Protein AF-A0A2S5R9F2-F1 (afdb_monomer)

Sequence (197 aa):
MKKIFLCDKLVRDRVQALNQEHNIEGVYRVLALAERSTYAKKKILEEAQEALEDLTHHNTLHALSELSDVVQAAQALLCLNHQEQFNFFSSSILTNFLEQKHPHETELNIAQHLVHQAHILQQSSTLERDLMNICFTTIRLVQALGYTIQDLEKEFTRKQQEKGTFHTWTCLSQITLPQEHPKFLSYTQRYPTLDTV

Secondary structure (DSSP, 8-state):
-PPEEEE-----TTHHHHHHHTT--EEEEEPPHHHHHHHHHHHHHHHHHHHHHHHHTT-HHHHHHHHHHHHHHHHHHHHHTT-TT--STT-HHHHHHTTS---S--HHHHHHHHHHHHHHHHHS---HHHHHHHHHHHHHHHHHTT--HHHHHHHHHHHHHHH--SSS--EEEEEE--TT-HHHHHHHHH-GGGGG-

Radius of gyration: 16.97 Å; Cα contacts (8 Å, |Δi|>4): 256; chains: 1; bounding box: 42×46×39 Å

Nearest PDB structures (foldseek):
  4xev-assembly1_A  TM=2.680E-01  e=6.526E-01  Homo sapiens
  1qvx-assembly1_A  TM=2.359E-01  e=9.893E-01  Gallus gallus
  8f7n-assembly1_A-2  TM=2.503E-01  e=1.753E+00  Sinorhizobium meliloti
  4k0d-assembly1_B  TM=2.508E-01  e=2.658E+00  Anaeromyxobacter dehalogenans 2CP-C
  7dty-assembly1_R  TM=2.121E-01  e=3.107E+00  Homo sapiens

Structure (mmCIF, N/CA/C/O backbone):
data_AF-A0A2S5R9F2-F1
#
_entry.id   AF-A0A2S5R9F2-F1
#
loop_
_atom_site.group_PDB
_atom_site.id
_atom_site.type_symbol
_atom_site.label_atom_id
_atom_site.label_alt_id
_atom_site.label_comp_id
_atom_site.label_asym_id
_atom_site.label_entity_id
_atom_site.label_seq_id
_atom_site.pdbx_PDB_ins_code
_atom_site.Cartn_x
_atom_site.Cartn_y
_atom_site.Cartn_z
_atom_site.occupancy
_atom_site.B_iso_or_equiv
_atom_site.auth_seq_id
_atom_site.auth_comp_id
_atom_site.auth_asym_id
_atom_site.auth_atom_id
_atom_site.pdbx_PDB_model_num
ATOM 1 N N . MET A 1 1 ? 20.946 -23.938 -10.907 1.00 51.88 1 MET A N 1
ATOM 2 C CA . MET A 1 1 ? 20.236 -23.095 -11.894 1.00 51.88 1 MET A CA 1
ATOM 3 C C . MET A 1 1 ? 19.510 -22.012 -11.106 1.00 51.88 1 MET A C 1
ATOM 5 O O . MET A 1 1 ? 18.786 -22.374 -10.187 1.00 51.88 1 MET A O 1
ATOM 9 N N . LYS A 1 2 ? 19.782 -20.719 -11.340 1.00 53.16 2 LYS A N 1
ATOM 10 C CA . LYS A 1 2 ? 19.099 -19.632 -10.612 1.00 53.16 2 LYS A CA 1
ATOM 11 C C . LYS A 1 2 ? 17.608 -19.644 -11.012 1.00 53.16 2 LYS A C 1
ATOM 13 O O . LYS A 1 2 ? 17.332 -19.598 -12.209 1.00 53.16 2 LYS A O 1
ATOM 18 N N . LYS A 1 3 ? 16.662 -19.758 -10.064 1.00 58.38 3 LYS A N 1
ATOM 19 C CA . LYS A 1 3 ? 15.222 -19.635 -10.377 1.00 58.38 3 LYS A CA 1
ATOM 20 C C . LYS A 1 3 ? 14.888 -18.153 -10.571 1.00 58.38 3 LYS A C 1
ATOM 22 O O . LYS A 1 3 ? 15.197 -17.331 -9.712 1.00 58.38 3 LYS A O 1
ATOM 27 N N . ILE A 1 4 ? 14.286 -17.819 -11.710 1.00 56.19 4 ILE A N 1
ATOM 28 C CA . ILE A 1 4 ? 13.863 -16.452 -12.028 1.00 56.19 4 ILE A CA 1
ATOM 29 C C . ILE A 1 4 ? 12.528 -16.200 -11.331 1.00 56.19 4 ILE A C 1
ATOM 31 O O . ILE A 1 4 ? 11.571 -16.945 -11.529 1.00 56.19 4 ILE A O 1
ATOM 35 N N . PHE A 1 5 ? 12.461 -15.141 -10.532 1.00 57.38 5 PHE A N 1
ATOM 36 C CA . PHE A 1 5 ? 11.233 -14.688 -9.905 1.00 57.38 5 PHE A CA 1
ATOM 37 C C . PHE A 1 5 ? 10.635 -13.536 -10.715 1.00 57.38 5 PHE A C 1
ATOM 39 O O . PHE A 1 5 ? 11.096 -12.391 -10.685 1.00 57.38 5 PHE A O 1
ATOM 46 N N . LEU A 1 6 ? 9.599 -13.853 -11.485 1.00 56.56 6 LEU A N 1
ATOM 47 C CA . LEU A 1 6 ? 8.903 -12.883 -12.319 1.00 56.56 6 LEU A CA 1
ATOM 48 C C . LEU A 1 6 ? 7.784 -12.245 -11.502 1.00 56.56 6 LEU A C 1
ATOM 50 O O . LEU A 1 6 ? 6.737 -12.855 -11.298 1.00 56.56 6 LEU A O 1
ATOM 54 N N . CYS A 1 7 ? 7.996 -11.017 -11.030 1.00 57.31 7 CYS A N 1
ATOM 55 C CA . CYS A 1 7 ? 6.940 -10.277 -10.359 1.00 57.31 7 CYS A CA 1
ATOM 56 C C . CYS A 1 7 ? 6.718 -8.895 -10.965 1.00 57.31 7 CYS A C 1
ATOM 58 O O . CYS A 1 7 ? 7.521 -7.970 -10.883 1.00 57.31 7 CYS A O 1
ATOM 60 N N . ASP A 1 8 ? 5.528 -8.739 -11.507 1.00 59.44 8 ASP A N 1
ATOM 61 C CA . ASP A 1 8 ? 4.995 -7.476 -11.967 1.00 59.44 8 ASP A CA 1
ATOM 62 C C . ASP A 1 8 ? 4.661 -6.584 -10.762 1.00 59.44 8 ASP A C 1
ATOM 64 O O . ASP A 1 8 ? 3.527 -6.606 -10.268 1.00 59.44 8 ASP A O 1
ATOM 68 N N . LYS A 1 9 ? 5.657 -5.838 -10.264 1.00 65.38 9 LYS A N 1
ATOM 69 C CA . LYS A 1 9 ? 5.551 -4.980 -9.073 1.00 65.38 9 LYS A CA 1
ATOM 70 C C . LYS A 1 9 ? 5.864 -3.530 -9.393 1.00 65.38 9 LYS A C 1
ATOM 72 O O . LYS A 1 9 ? 6.831 -3.254 -10.079 1.00 65.38 9 LYS A O 1
ATOM 77 N N . LEU A 1 10 ? 5.091 -2.609 -8.827 1.00 72.31 10 LEU 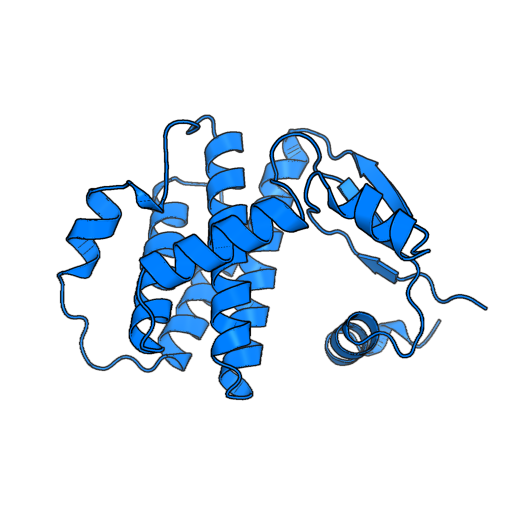A N 1
ATOM 78 C CA . LEU A 1 10 ? 5.485 -1.206 -8.727 1.00 72.31 10 LEU A CA 1
ATOM 79 C C . LEU A 1 10 ? 6.635 -1.110 -7.708 1.00 72.31 10 LEU A C 1
ATOM 81 O O . LEU A 1 10 ? 6.439 -1.372 -6.520 1.00 72.31 10 LEU A O 1
ATOM 85 N N . VAL A 1 11 ? 7.838 -0.783 -8.181 1.00 73.81 11 VAL A N 1
ATOM 86 C CA . VAL A 1 11 ? 9.032 -0.564 -7.345 1.00 73.81 11 VAL A CA 1
ATOM 87 C C . VAL A 1 11 ? 9.307 0.926 -7.162 1.00 73.81 11 VAL A C 1
ATOM 89 O O . VAL A 1 11 ? 8.839 1.742 -7.950 1.00 73.81 11 VAL A O 1
ATOM 92 N N . ARG A 1 12 ? 10.043 1.274 -6.105 1.00 76.50 12 ARG A N 1
ATOM 93 C CA . ARG A 1 12 ? 10.414 2.657 -5.776 1.00 76.50 12 ARG A CA 1
ATOM 94 C C . ARG A 1 12 ? 11.742 3.048 -6.405 1.00 76.50 12 ARG A C 1
ATOM 96 O O . ARG A 1 12 ? 12.571 2.189 -6.706 1.00 76.50 12 ARG A O 1
ATOM 103 N N . ASP A 1 13 ? 11.960 4.352 -6.494 1.00 76.19 13 ASP A N 1
ATOM 104 C CA . ASP A 1 13 ? 13.061 4.967 -7.235 1.00 76.19 13 ASP A CA 1
ATOM 105 C C . ASP A 1 13 ? 14.470 4.500 -6.791 1.00 76.19 13 ASP A C 1
ATOM 107 O O . ASP A 1 13 ? 15.387 4.500 -7.608 1.00 76.19 13 ASP A O 1
ATOM 111 N N . ARG A 1 14 ? 14.674 4.052 -5.536 1.00 79.81 14 ARG A N 1
ATOM 112 C CA . ARG A 1 14 ? 15.989 3.562 -5.049 1.00 79.81 14 ARG A CA 1
ATOM 113 C C . ARG A 1 14 ? 16.126 2.037 -5.023 1.00 79.81 14 ARG A C 1
ATOM 115 O O . ARG A 1 14 ? 17.215 1.532 -4.764 1.00 79.81 14 ARG A O 1
ATOM 122 N N . VAL A 1 15 ? 15.064 1.283 -5.320 1.00 76.81 15 VAL A N 1
ATOM 123 C CA . VAL A 1 15 ? 15.068 -0.191 -5.213 1.00 76.81 15 VAL A CA 1
ATOM 124 C C . VAL A 1 15 ? 16.070 -0.834 -6.169 1.00 76.81 15 VAL A C 1
ATOM 126 O O . VAL A 1 15 ? 16.676 -1.840 -5.818 1.00 76.81 15 VAL A O 1
ATOM 129 N N . GLN A 1 16 ? 16.286 -0.258 -7.354 1.00 73.94 16 GLN A N 1
ATOM 130 C CA . GLN A 1 16 ? 17.266 -0.792 -8.299 1.00 73.94 16 GLN A CA 1
ATOM 131 C C . GLN A 1 16 ? 18.696 -0.723 -7.745 1.00 73.94 16 GLN A C 1
ATOM 133 O O . GLN A 1 16 ? 19.415 -1.716 -7.832 1.00 73.94 16 GLN A O 1
ATOM 138 N N . ALA A 1 17 ? 19.090 0.416 -7.168 1.00 76.88 17 ALA A N 1
ATOM 139 C CA . ALA A 1 17 ? 20.413 0.587 -6.570 1.00 76.88 17 ALA A CA 1
ATOM 140 C C . ALA A 1 17 ? 20.607 -0.375 -5.386 1.00 76.88 17 ALA A C 1
ATOM 142 O O . ALA A 1 17 ? 21.594 -1.102 -5.349 1.00 76.88 17 ALA A O 1
ATOM 143 N N . LEU A 1 18 ? 19.606 -0.484 -4.504 1.00 76.12 18 LEU A N 1
ATOM 144 C CA . LEU A 1 18 ? 19.622 -1.443 -3.393 1.00 76.12 18 LEU A CA 1
ATOM 145 C C . LEU A 1 18 ? 19.765 -2.892 -3.879 1.00 76.12 18 LEU A C 1
ATOM 147 O O . LEU A 1 18 ? 20.573 -3.658 -3.364 1.00 76.12 18 LEU A O 1
ATOM 151 N N . ASN A 1 19 ? 18.996 -3.285 -4.897 1.00 77.00 19 ASN A N 1
ATOM 152 C CA . ASN A 1 19 ? 19.085 -4.630 -5.457 1.00 77.00 19 ASN A CA 1
ATOM 153 C C . ASN A 1 19 ? 20.480 -4.902 -6.038 1.00 77.00 19 ASN A C 1
ATOM 155 O O . ASN A 1 19 ? 21.017 -5.986 -5.825 1.00 77.00 19 ASN A O 1
ATOM 159 N N . GLN A 1 20 ? 21.090 -3.927 -6.719 1.00 75.81 20 GLN A N 1
ATOM 160 C CA . GLN A 1 20 ? 22.464 -4.047 -7.217 1.00 75.81 20 GLN A CA 1
ATOM 161 C C . GLN A 1 20 ? 23.476 -4.221 -6.075 1.00 75.81 20 GLN A C 1
ATOM 163 O O . GLN A 1 20 ? 24.314 -5.116 -6.155 1.00 75.81 20 GLN A O 1
ATOM 168 N N . GLU A 1 21 ? 23.365 -3.439 -4.997 1.00 80.12 21 GLU A N 1
ATOM 169 C CA . GLU A 1 21 ? 24.207 -3.570 -3.794 1.00 80.12 21 GLU A CA 1
ATOM 170 C C . GLU A 1 21 ? 24.089 -4.959 -3.145 1.00 80.12 21 GLU A C 1
ATOM 172 O O . GLU A 1 21 ? 25.068 -5.503 -2.632 1.00 80.12 21 GLU A O 1
ATOM 177 N N . HIS A 1 22 ? 22.908 -5.575 -3.222 1.00 74.62 22 HIS A N 1
ATOM 178 C CA . HIS A 1 22 ? 22.645 -6.921 -2.712 1.00 74.62 22 HIS A CA 1
ATOM 179 C C . HIS A 1 22 ? 22.929 -8.052 -3.716 1.00 74.62 22 HIS A C 1
ATOM 181 O O . HIS A 1 22 ? 22.594 -9.204 -3.439 1.00 74.62 22 HIS A O 1
ATOM 187 N N . ASN A 1 23 ? 23.547 -7.766 -4.868 1.00 71.56 23 ASN A N 1
ATOM 188 C CA . ASN A 1 23 ? 23.776 -8.731 -5.956 1.00 71.56 23 ASN A CA 1
ATOM 189 C C . ASN A 1 23 ? 22.487 -9.408 -6.470 1.00 71.56 23 ASN A C 1
ATOM 191 O O . ASN A 1 23 ? 22.507 -10.546 -6.947 1.00 71.56 23 ASN A O 1
ATOM 195 N N . ILE A 1 24 ? 21.355 -8.706 -6.385 1.00 71.12 24 ILE A N 1
ATOM 196 C CA . ILE A 1 24 ? 20.073 -9.130 -6.945 1.00 71.12 24 ILE A CA 1
ATOM 197 C C . ILE A 1 24 ? 20.019 -8.657 -8.398 1.00 71.12 24 ILE A C 1
ATOM 199 O O . ILE A 1 24 ? 19.814 -7.478 -8.699 1.00 71.12 24 ILE A O 1
ATOM 203 N N . GLU A 1 25 ? 20.193 -9.603 -9.317 1.00 65.62 25 GLU A N 1
ATOM 204 C CA . GLU A 1 25 ? 20.006 -9.367 -10.748 1.00 65.62 25 GLU A CA 1
ATOM 205 C C . GLU A 1 25 ? 18.523 -9.125 -11.039 1.00 65.62 25 GLU A C 1
ATOM 207 O O . GLU A 1 25 ? 17.667 -9.924 -10.643 1.00 65.62 25 GLU A O 1
ATOM 212 N N . GLY A 1 26 ? 18.218 -8.044 -11.762 1.00 65.56 26 GLY A N 1
ATOM 213 C CA . GLY A 1 26 ? 16.859 -7.796 -12.213 1.00 65.56 26 GLY A CA 1
ATOM 214 C C . GLY A 1 26 ? 16.746 -7.112 -13.570 1.00 65.56 26 GLY A C 1
ATOM 215 O O . GLY A 1 26 ? 17.592 -6.303 -13.947 1.00 65.56 26 GLY A O 1
ATOM 216 N N . VAL A 1 27 ? 15.682 -7.452 -14.299 1.00 64.56 27 VAL A N 1
ATOM 217 C CA . VAL A 1 27 ? 15.256 -6.770 -15.525 1.00 64.56 27 VAL A CA 1
ATOM 218 C C . VAL A 1 27 ? 14.163 -5.785 -15.146 1.00 64.56 27 VAL A C 1
ATOM 220 O O . VAL A 1 27 ? 13.132 -6.176 -14.597 1.00 64.56 27 VAL A O 1
ATOM 223 N N . TYR A 1 28 ? 14.394 -4.509 -15.444 1.00 67.25 28 TYR A N 1
ATOM 224 C CA . TYR A 1 28 ? 13.490 -3.419 -15.100 1.00 67.25 28 TYR A CA 1
ATOM 225 C C . TYR A 1 28 ? 12.833 -2.879 -16.372 1.00 67.25 28 TYR A C 1
ATOM 227 O O . TYR A 1 28 ? 13.493 -2.232 -17.184 1.00 67.25 28 TYR A O 1
ATOM 235 N N . ARG A 1 29 ? 11.532 -3.136 -16.566 1.00 69.44 29 ARG A N 1
ATOM 236 C CA . ARG A 1 29 ? 10.758 -2.507 -17.654 1.00 69.44 29 ARG A CA 1
ATOM 237 C C . ARG A 1 29 ?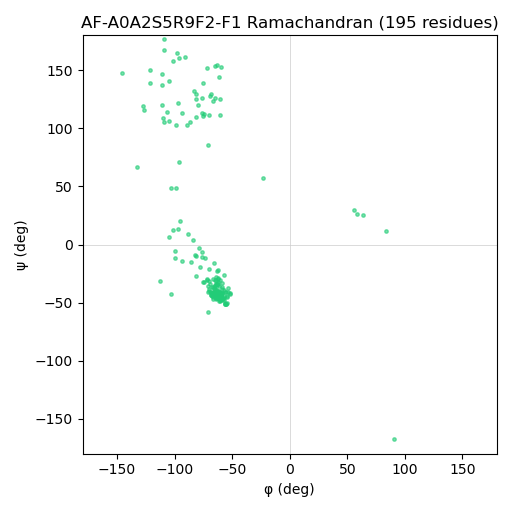 10.079 -1.258 -17.130 1.00 69.44 29 ARG A C 1
ATOM 239 O O . ARG A 1 29 ? 9.138 -1.383 -16.357 1.00 69.44 29 ARG A O 1
ATOM 246 N N . VAL A 1 30 ? 10.476 -0.079 -17.597 1.00 67.50 30 VAL A N 1
ATOM 247 C CA . VAL A 1 30 ? 9.749 1.165 -17.301 1.00 67.50 30 VAL A CA 1
ATOM 248 C C . VAL A 1 30 ? 8.318 1.069 -17.849 1.00 67.50 30 VAL A C 1
ATOM 250 O O . VAL A 1 30 ? 8.114 0.787 -19.030 1.00 67.50 30 VAL A O 1
ATOM 253 N N . LEU A 1 31 ? 7.328 1.281 -16.985 1.00 70.12 31 LEU A N 1
ATOM 254 C CA . LEU A 1 31 ? 5.910 1.293 -17.324 1.00 70.12 31 LEU A CA 1
ATOM 255 C C . LEU A 1 31 ? 5.530 2.579 -18.051 1.00 70.12 31 LEU A C 1
ATOM 257 O O . LEU A 1 31 ? 5.922 3.687 -17.653 1.00 70.12 31 LEU A O 1
ATOM 261 N N . ALA A 1 32 ? 4.684 2.423 -19.069 1.00 71.56 32 ALA A N 1
ATOM 262 C CA . ALA A 1 32 ? 4.019 3.538 -19.720 1.00 71.56 32 ALA A CA 1
ATOM 263 C C . ALA A 1 32 ? 3.070 4.241 -18.740 1.00 71.56 32 ALA A C 1
ATOM 265 O O . ALA A 1 32 ? 2.551 3.621 -17.812 1.00 71.56 32 ALA A O 1
ATOM 266 N N . LEU A 1 33 ? 2.806 5.533 -18.964 1.00 71.94 33 LEU A N 1
ATOM 267 C CA . LEU A 1 33 ? 1.989 6.364 -18.069 1.00 71.94 33 LEU A CA 1
ATOM 268 C C . LEU A 1 33 ? 0.626 5.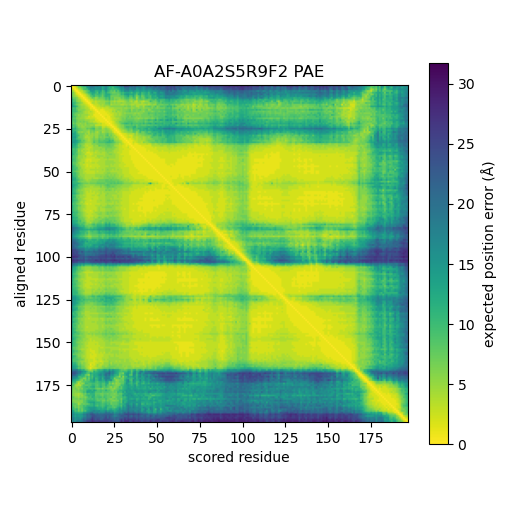723 -17.745 1.00 71.94 33 LEU A C 1
ATOM 270 O O . LEU A 1 33 ? 0.235 5.675 -16.584 1.00 71.94 33 LEU A O 1
ATOM 274 N N . ALA A 1 34 ? -0.039 5.151 -18.754 1.00 74.19 34 ALA A N 1
ATOM 275 C CA . ALA A 1 34 ? -1.331 4.481 -18.603 1.00 74.19 34 ALA A CA 1
ATOM 276 C C . ALA A 1 34 ? -1.281 3.225 -17.708 1.00 74.19 34 ALA A C 1
ATOM 278 O O . ALA A 1 34 ? -2.269 2.884 -17.064 1.00 74.19 34 ALA A O 1
ATOM 279 N N . GLU A 1 35 ? -0.137 2.541 -17.638 1.00 78.62 35 GLU A N 1
ATOM 280 C CA . GLU A 1 35 ? 0.033 1.335 -16.821 1.00 78.62 35 GLU A CA 1
ATOM 281 C C . GLU A 1 35 ? 0.302 1.682 -15.349 1.00 78.62 35 GLU A C 1
ATOM 283 O O . GLU A 1 35 ? -0.043 0.908 -14.456 1.00 78.62 35 GLU A O 1
ATOM 288 N N . ARG A 1 36 ? 0.882 2.858 -15.067 1.00 80.50 36 ARG A N 1
ATOM 289 C CA . ARG A 1 36 ? 1.294 3.246 -13.706 1.00 80.50 36 ARG A CA 1
ATOM 290 C C . ARG A 1 36 ? 0.124 3.252 -12.727 1.00 80.50 36 ARG A C 1
ATOM 292 O O . ARG A 1 36 ? 0.258 2.723 -11.626 1.00 80.50 36 ARG A O 1
ATOM 299 N N . SER A 1 37 ? -1.035 3.763 -13.145 1.00 85.69 37 SER A N 1
ATOM 300 C CA . SER A 1 37 ? -2.233 3.802 -12.299 1.00 85.69 37 SER A CA 1
ATOM 301 C C . SER A 1 37 ? -2.752 2.401 -11.970 1.00 85.69 37 SER A C 1
ATOM 303 O O . SER A 1 37 ? -3.089 2.124 -10.820 1.00 85.69 37 SER A O 1
ATOM 305 N N . THR A 1 38 ? -2.756 1.482 -12.940 1.00 86.81 38 THR A N 1
ATOM 306 C CA . THR A 1 38 ? -3.142 0.077 -12.722 1.00 86.81 38 THR A CA 1
ATOM 307 C C . THR A 1 38 ? -2.219 -0.604 -11.714 1.00 86.81 38 THR A C 1
ATOM 309 O O . THR A 1 38 ? -2.679 -1.308 -10.814 1.00 86.81 38 THR A O 1
ATOM 312 N N . TYR A 1 39 ? -0.912 -0.365 -11.816 1.00 85.69 39 TYR A N 1
ATOM 313 C CA . TYR A 1 39 ? 0.064 -0.968 -10.911 1.00 85.69 39 TYR A CA 1
ATOM 314 C C . TYR A 1 39 ? 0.074 -0.331 -9.521 1.00 85.69 39 TYR A C 1
ATOM 316 O O . TYR A 1 39 ? 0.271 -1.050 -8.545 1.00 85.69 39 TYR A O 1
ATOM 324 N N . ALA A 1 40 ? -0.207 0.967 -9.397 1.00 87.44 40 ALA A N 1
ATOM 325 C CA . ALA A 1 40 ? -0.404 1.600 -8.095 1.00 87.44 40 ALA A CA 1
ATOM 326 C C . ALA A 1 40 ? -1.608 0.997 -7.357 1.00 87.44 40 ALA A C 1
ATOM 328 O O . ALA A 1 40 ? -1.492 0.641 -6.189 1.00 87.44 40 ALA A O 1
ATOM 329 N N . LYS A 1 41 ? -2.725 0.753 -8.055 1.00 91.19 41 LYS A N 1
ATOM 330 C CA . LYS A 1 41 ? -3.884 0.045 -7.481 1.00 91.19 41 LYS A CA 1
ATOM 331 C C . LYS A 1 41 ? -3.558 -1.381 -7.062 1.00 91.19 41 LYS A C 1
ATOM 333 O O . LYS A 1 41 ? -3.912 -1.802 -5.965 1.00 91.19 41 LYS A O 1
ATOM 338 N N . LYS A 1 42 ? -2.854 -2.120 -7.926 1.00 89.69 42 LYS A N 1
ATOM 339 C CA . LYS A 1 42 ? -2.371 -3.467 -7.602 1.00 89.69 42 LYS A CA 1
ATOM 340 C C . LYS A 1 42 ? -1.496 -3.443 -6.348 1.00 89.69 42 LYS A C 1
ATOM 342 O O . LYS A 1 42 ? -1.616 -4.340 -5.523 1.00 89.69 42 LYS A O 1
ATOM 347 N N . LYS A 1 43 ? -0.657 -2.414 -6.194 1.00 89.69 43 LYS A N 1
ATOM 348 C CA . LYS A 1 43 ? 0.215 -2.254 -5.031 1.00 89.69 43 LYS A CA 1
ATOM 349 C C . LYS A 1 43 ? -0.571 -1.964 -3.755 1.00 89.69 43 LYS A C 1
ATOM 351 O O . LYS A 1 43 ? -0.310 -2.607 -2.754 1.00 89.69 43 LYS A O 1
ATOM 356 N N . ILE A 1 44 ? -1.578 -1.091 -3.808 1.00 93.56 44 ILE A N 1
ATOM 357 C CA . ILE A 1 44 ? -2.497 -0.854 -2.680 1.00 93.56 44 ILE A CA 1
ATOM 358 C C . ILE A 1 44 ? -3.131 -2.173 -2.208 1.00 93.56 44 ILE A C 1
ATOM 360 O O . ILE A 1 44 ? -3.166 -2.437 -1.011 1.00 93.56 44 ILE A O 1
ATOM 364 N N . LEU A 1 45 ? -3.597 -3.014 -3.140 1.00 94.75 45 LEU A N 1
ATOM 365 C CA . LEU A 1 45 ? -4.175 -4.318 -2.803 1.00 94.75 45 LEU A CA 1
ATOM 366 C C . LEU A 1 45 ? -3.145 -5.296 -2.223 1.00 94.75 45 LEU A C 1
ATOM 368 O O . LEU A 1 45 ? -3.444 -5.944 -1.227 1.00 94.75 45 LEU A O 1
ATOM 372 N N . GLU A 1 46 ? -1.960 -5.402 -2.829 1.00 92.38 46 GLU A N 1
ATOM 373 C CA . GLU A 1 46 ? -0.882 -6.278 -2.347 1.00 92.38 46 GLU A CA 1
ATOM 374 C C . GLU A 1 46 ? -0.516 -5.947 -0.893 1.00 92.38 46 GLU A C 1
ATOM 376 O O . GLU A 1 46 ? -0.547 -6.826 -0.042 1.00 92.38 46 GLU A O 1
ATOM 381 N N . GLU A 1 47 ? -0.264 -4.674 -0.593 1.00 94.50 47 GLU A N 1
ATOM 382 C CA . GLU A 1 47 ? 0.151 -4.228 0.744 1.00 94.50 47 GLU A CA 1
ATOM 383 C C . GLU A 1 47 ? -0.981 -4.358 1.777 1.00 94.50 47 GLU A C 1
ATOM 385 O O . GLU A 1 47 ? -0.746 -4.704 2.932 1.00 94.50 47 GLU A O 1
ATOM 390 N N . ALA A 1 48 ? -2.240 -4.155 1.366 1.00 96.81 48 ALA A N 1
ATOM 391 C CA . ALA A 1 48 ? -3.392 -4.412 2.230 1.00 96.81 48 ALA A CA 1
ATOM 392 C C . ALA A 1 48 ? -3.531 -5.905 2.578 1.00 96.81 48 ALA A C 1
ATOM 394 O O . ALA A 1 48 ? -3.891 -6.249 3.706 1.00 96.81 48 ALA A O 1
ATOM 395 N N . GLN A 1 49 ? -3.257 -6.796 1.619 1.00 95.69 49 GLN A N 1
ATOM 396 C CA . GLN A 1 49 ? -3.258 -8.242 1.846 1.00 95.69 49 GLN A CA 1
ATOM 397 C C . GLN A 1 49 ? -2.101 -8.669 2.753 1.00 95.69 49 GLN A C 1
ATOM 399 O O . GLN A 1 49 ? -2.323 -9.481 3.646 1.00 95.69 49 GLN A O 1
ATOM 404 N N . GLU A 1 50 ? -0.906 -8.106 2.558 1.00 93.12 50 GLU A N 1
ATOM 405 C CA . GLU A 1 50 ? 0.263 -8.373 3.406 1.00 93.12 50 GLU A CA 1
ATOM 406 C C . GLU A 1 50 ? 0.019 -7.897 4.846 1.00 93.12 50 GLU A C 1
ATOM 408 O O . GLU A 1 50 ? 0.234 -8.665 5.782 1.00 93.12 50 GLU A O 1
ATOM 413 N N . ALA A 1 51 ? -0.590 -6.721 5.038 1.00 95.94 51 ALA A N 1
ATOM 414 C CA . ALA A 1 51 ? -1.014 -6.267 6.362 1.00 95.94 51 ALA A CA 1
ATOM 415 C C . ALA A 1 51 ? -2.023 -7.229 7.026 1.00 95.94 51 ALA A C 1
ATOM 417 O O . ALA A 1 51 ? -1.891 -7.545 8.207 1.00 95.94 51 ALA A O 1
ATOM 418 N N . LEU A 1 52 ? -3.029 -7.725 6.293 1.00 96.94 52 LEU A N 1
ATOM 419 C CA . LEU A 1 52 ? -3.986 -8.707 6.824 1.00 96.94 52 LEU A CA 1
ATOM 420 C C . LEU A 1 52 ? -3.306 -10.040 7.189 1.00 96.94 52 LEU A C 1
ATOM 422 O O . LEU A 1 52 ? -3.634 -10.644 8.215 1.00 96.94 52 LEU A O 1
ATOM 426 N N . GLU A 1 53 ? -2.371 -10.502 6.357 1.00 94.00 53 GLU A N 1
ATOM 427 C CA . GLU A 1 53 ? -1.575 -11.706 6.603 1.00 94.00 53 GLU A CA 1
ATOM 428 C C . GLU A 1 53 ? -0.752 -11.550 7.888 1.00 94.00 53 GLU A C 1
ATOM 430 O O . GLU A 1 53 ? -0.829 -12.407 8.768 1.00 94.00 53 GLU A O 1
ATOM 435 N N . ASP A 1 54 ? -0.050 -10.430 8.061 1.00 93.38 54 ASP A N 1
ATOM 436 C CA . ASP A 1 54 ? 0.728 -10.141 9.268 1.00 93.38 54 ASP A CA 1
ATOM 437 C C . ASP A 1 54 ? -0.133 -10.110 10.531 1.00 93.38 54 ASP A C 1
ATOM 439 O O . ASP A 1 54 ? 0.246 -10.675 11.559 1.00 93.38 54 ASP A O 1
ATOM 443 N N . LEU A 1 55 ? -1.321 -9.503 10.464 1.00 93.44 55 LEU A N 1
ATOM 444 C CA . LEU A 1 55 ? -2.252 -9.468 11.594 1.00 93.44 55 LEU A CA 1
ATOM 445 C C . LEU A 1 55 ? -2.785 -10.852 11.955 1.00 93.44 55 LEU A C 1
ATOM 447 O O . LEU A 1 55 ? -2.907 -11.170 13.138 1.00 93.44 55 LEU A O 1
ATOM 451 N N . THR A 1 56 ? -3.034 -11.698 10.956 1.00 92.38 56 THR A N 1
ATOM 452 C CA . THR A 1 56 ? -3.428 -13.100 11.170 1.00 92.38 56 THR A CA 1
ATOM 453 C C . THR A 1 56 ? -2.331 -13.886 11.901 1.00 92.38 56 THR A C 1
ATOM 455 O O . THR A 1 56 ? -2.632 -14.796 12.669 1.00 92.38 56 THR A O 1
ATOM 458 N N . HIS A 1 57 ? -1.066 -13.496 11.723 1.00 92.31 57 HIS A N 1
ATOM 459 C CA . HIS A 1 57 ? 0.096 -14.066 12.410 1.00 92.31 57 HIS A CA 1
ATOM 460 C C . HIS A 1 57 ? 0.551 -13.253 13.641 1.00 92.31 57 HIS A C 1
ATOM 462 O O . HIS A 1 57 ? 1.643 -13.486 14.158 1.00 92.31 57 HIS A O 1
ATOM 468 N N . HIS A 1 58 ? -0.269 -12.313 14.129 1.00 91.38 58 HIS A N 1
ATOM 469 C CA . HIS A 1 58 ? 0.015 -11.449 15.285 1.00 91.38 58 HIS A CA 1
ATOM 470 C C . HIS A 1 58 ? 1.282 -10.575 15.165 1.00 91.38 58 HIS A C 1
ATOM 472 O O . HIS A 1 58 ? 1.861 -10.163 16.171 1.00 91.38 58 HIS A O 1
ATOM 478 N N . ASN A 1 59 ? 1.708 -10.244 13.945 1.00 92.75 59 ASN A N 1
ATOM 479 C CA . ASN A 1 59 ? 2.880 -9.414 13.672 1.00 92.75 59 ASN A CA 1
ATOM 480 C C . ASN A 1 59 ? 2.495 -7.941 13.445 1.00 92.75 59 ASN A C 1
ATOM 482 O O . ASN A 1 59 ? 2.558 -7.413 12.335 1.00 92.75 59 ASN A O 1
ATOM 486 N N . THR A 1 60 ? 2.079 -7.255 14.510 1.00 93.50 60 THR A N 1
ATOM 487 C CA . THR A 1 60 ? 1.530 -5.888 14.417 1.00 93.50 60 THR A CA 1
ATOM 488 C C . THR A 1 60 ? 2.538 -4.841 13.935 1.00 93.50 60 THR A C 1
ATOM 490 O O . THR A 1 60 ? 2.150 -3.885 13.264 1.00 93.50 60 THR A O 1
ATOM 493 N N . LEU A 1 61 ? 3.833 -5.025 14.222 1.00 93.81 61 LEU A N 1
ATOM 494 C CA . LEU A 1 61 ? 4.893 -4.127 13.754 1.00 93.81 61 LEU A CA 1
ATOM 495 C C . LEU A 1 61 ? 5.063 -4.209 12.233 1.00 93.81 61 LEU A C 1
ATOM 497 O O . LEU A 1 61 ? 5.191 -3.181 11.568 1.00 93.81 61 LEU A O 1
ATOM 501 N N . HIS A 1 62 ? 5.063 -5.424 11.682 1.00 93.00 62 HIS A N 1
ATOM 502 C CA . HIS A 1 62 ? 5.176 -5.602 10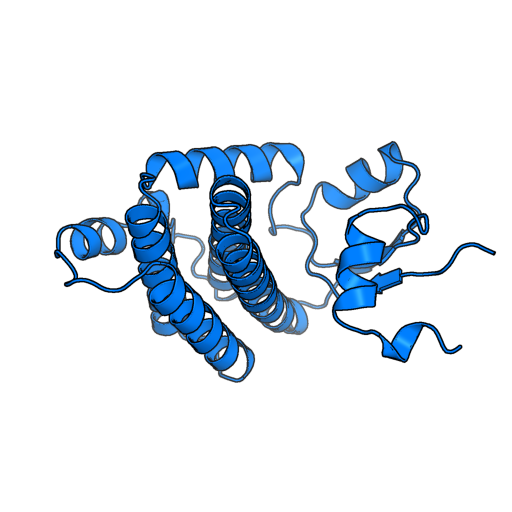.238 1.00 93.00 62 HIS A CA 1
ATOM 503 C C . HIS A 1 62 ? 3.888 -5.165 9.528 1.00 93.00 62 HIS A C 1
ATOM 505 O O . HIS A 1 62 ? 3.967 -4.458 8.527 1.00 93.00 62 HIS A O 1
ATOM 511 N N . ALA A 1 63 ? 2.718 -5.397 10.139 1.00 94.75 63 ALA A N 1
ATOM 512 C CA . ALA A 1 63 ? 1.456 -4.846 9.652 1.00 94.75 63 ALA A CA 1
ATOM 513 C C . ALA A 1 63 ? 1.488 -3.307 9.550 1.00 94.75 63 ALA A C 1
ATOM 515 O O . ALA A 1 63 ? 1.081 -2.760 8.529 1.00 94.75 63 ALA A O 1
ATOM 516 N N . LEU A 1 64 ? 2.017 -2.587 10.553 1.00 95.94 64 LEU A N 1
ATOM 517 C CA . LEU A 1 64 ? 2.202 -1.127 10.473 1.00 95.94 64 LEU A CA 1
ATOM 518 C C . LEU A 1 64 ? 3.103 -0.729 9.292 1.00 95.94 64 LEU A C 1
ATOM 520 O O . LEU A 1 64 ? 2.815 0.240 8.585 1.00 95.94 64 LEU A O 1
ATOM 524 N N . SER A 1 65 ? 4.176 -1.491 9.077 1.00 95.31 65 SER A N 1
ATOM 525 C CA . SER A 1 65 ? 5.052 -1.341 7.916 1.00 95.31 65 SER A CA 1
ATOM 526 C C . SER A 1 65 ? 4.261 -1.462 6.608 1.00 95.31 65 SER A C 1
ATOM 528 O O . SER A 1 65 ? 4.345 -0.553 5.780 1.00 95.31 65 SER A O 1
ATOM 530 N N . GLU A 1 66 ? 3.447 -2.498 6.409 1.00 95.94 66 GLU A N 1
ATOM 531 C CA . GLU A 1 66 ? 2.717 -2.670 5.137 1.00 95.94 66 GLU A CA 1
ATOM 532 C C . GLU A 1 66 ? 1.574 -1.656 4.972 1.00 95.94 66 GLU A C 1
ATOM 534 O O . GLU A 1 66 ? 1.343 -1.136 3.879 1.00 95.94 66 GLU A O 1
ATOM 539 N N . LEU A 1 67 ? 0.952 -1.211 6.067 1.00 96.19 67 LEU A N 1
ATOM 540 C CA . LEU A 1 67 ? -0.001 -0.093 6.043 1.00 96.19 67 LEU A CA 1
ATOM 541 C C . LEU A 1 67 ? 0.637 1.225 5.582 1.00 96.19 67 LEU A C 1
ATOM 543 O O . LEU A 1 67 ? -0.012 2.029 4.908 1.00 96.19 67 LEU A O 1
ATOM 547 N N . SER A 1 68 ? 1.917 1.445 5.879 1.00 94.62 68 SER A N 1
ATOM 548 C CA . SER A 1 68 ? 2.667 2.576 5.324 1.00 94.62 68 SER A CA 1
ATOM 549 C C . SER A 1 68 ? 2.828 2.478 3.802 1.00 94.62 68 SER A C 1
ATOM 551 O O . SER A 1 68 ? 2.775 3.490 3.094 1.00 94.62 68 SER A O 1
ATOM 553 N N . ASP A 1 69 ? 2.970 1.263 3.272 1.00 93.00 69 ASP A N 1
ATOM 554 C CA . ASP A 1 69 ? 3.127 1.034 1.835 1.00 93.00 69 ASP A CA 1
ATOM 555 C C . ASP A 1 69 ? 1.806 1.215 1.086 1.00 93.00 69 ASP A C 1
ATOM 557 O O . ASP A 1 69 ? 1.811 1.774 -0.017 1.00 93.00 69 ASP A O 1
ATOM 561 N N . VAL A 1 70 ? 0.677 0.885 1.726 1.00 94.62 70 VAL A N 1
ATOM 562 C CA . VAL A 1 70 ? -0.666 1.269 1.263 1.00 94.62 70 VAL A CA 1
ATOM 563 C C . VAL A 1 70 ? -0.758 2.787 1.071 1.00 94.62 70 VAL A C 1
ATOM 565 O O . VAL A 1 70 ? -1.163 3.242 -0.001 1.00 94.62 70 VAL A O 1
ATOM 568 N N . VAL A 1 71 ? -0.343 3.587 2.063 1.00 92.62 71 VAL A N 1
ATOM 569 C CA . VAL A 1 71 ? -0.385 5.062 1.970 1.00 92.62 71 VAL A CA 1
ATOM 570 C C . VAL A 1 71 ? 0.533 5.585 0.868 1.00 92.62 71 VAL A C 1
ATOM 572 O O . VAL A 1 71 ? 0.124 6.444 0.088 1.00 92.62 71 VAL A O 1
ATOM 575 N N . GLN A 1 72 ? 1.750 5.052 0.749 1.00 89.38 72 GLN A N 1
ATOM 576 C CA . GLN A 1 72 ? 2.679 5.455 -0.313 1.00 89.38 72 GLN A CA 1
ATOM 577 C C . GLN A 1 72 ? 2.112 5.175 -1.706 1.00 89.38 72 GLN A C 1
ATOM 579 O O . GLN A 1 72 ? 2.189 6.036 -2.585 1.00 89.38 72 GLN A O 1
ATOM 584 N N . ALA A 1 73 ? 1.530 3.994 -1.915 1.00 90.12 73 ALA A N 1
ATOM 585 C CA . ALA A 1 73 ? 0.917 3.635 -3.188 1.00 90.12 73 ALA A CA 1
ATOM 586 C C . ALA A 1 73 ? -0.339 4.480 -3.479 1.00 90.12 73 ALA A C 1
ATOM 588 O O . ALA A 1 73 ? -0.548 4.890 -4.622 1.00 90.12 73 ALA A O 1
ATOM 589 N N . ALA A 1 74 ? -1.129 4.811 -2.452 1.00 90.56 74 ALA A N 1
ATOM 590 C CA . ALA A 1 74 ? -2.270 5.718 -2.566 1.00 90.56 74 ALA A CA 1
ATOM 591 C C . ALA A 1 74 ? -1.842 7.141 -2.962 1.00 90.56 74 ALA A C 1
ATOM 593 O O . ALA A 1 74 ? -2.397 7.697 -3.909 1.00 90.56 74 ALA A O 1
ATOM 594 N N . GLN A 1 75 ? -0.814 7.711 -2.320 1.00 87.38 75 GLN A N 1
ATOM 595 C CA . GLN A 1 75 ? -0.277 9.025 -2.696 1.00 87.38 75 GLN A CA 1
ATOM 596 C C . GLN A 1 75 ? 0.304 9.026 -4.111 1.00 87.38 75 GLN A C 1
ATOM 598 O O . GLN A 1 75 ? 0.076 9.969 -4.864 1.00 87.38 75 GLN A O 1
ATOM 603 N N . ALA A 1 76 ? 0.987 7.953 -4.512 1.00 85.81 76 ALA A N 1
ATOM 604 C CA . ALA A 1 76 ? 1.458 7.803 -5.885 1.00 85.81 76 ALA A CA 1
ATOM 605 C C . ALA A 1 76 ? 0.293 7.831 -6.886 1.00 85.81 76 ALA A C 1
ATOM 607 O O . ALA A 1 76 ? 0.365 8.516 -7.905 1.00 85.81 76 ALA A O 1
ATOM 608 N N . LEU A 1 77 ? -0.802 7.128 -6.579 1.00 87.88 77 LEU A N 1
ATOM 609 C CA . LEU A 1 77 ? -1.991 7.107 -7.423 1.00 87.88 77 LEU A CA 1
ATOM 610 C C . LEU A 1 77 ? -2.690 8.476 -7.484 1.00 87.88 77 LEU A C 1
ATOM 612 O O . LEU A 1 77 ? -3.152 8.862 -8.554 1.00 87.88 77 LEU A O 1
ATOM 616 N N . LEU A 1 78 ? -2.727 9.235 -6.385 1.00 86.19 78 LEU A N 1
ATOM 617 C CA . LEU A 1 78 ? -3.226 10.618 -6.374 1.00 86.19 78 LEU A CA 1
ATOM 618 C C . LEU A 1 78 ? -2.377 11.533 -7.266 1.00 86.19 78 LEU A C 1
ATOM 620 O O . LEU A 1 78 ? -2.927 12.249 -8.103 1.00 86.19 78 LEU A O 1
ATOM 624 N N . CYS A 1 79 ? -1.047 11.450 -7.170 1.00 83.31 79 CYS A N 1
ATOM 625 C CA . CYS A 1 79 ? -0.141 12.204 -8.040 1.00 83.31 79 CYS A CA 1
ATOM 626 C C . CYS A 1 79 ? -0.352 11.863 -9.523 1.00 83.31 79 CYS A C 1
ATOM 628 O O . CYS A 1 79 ? -0.429 12.762 -10.357 1.00 83.31 79 CYS A O 1
ATOM 630 N N . LEU A 1 80 ? -0.521 10.578 -9.859 1.00 82.88 80 LEU A N 1
ATOM 631 C CA . LEU A 1 80 ? -0.817 10.137 -11.230 1.00 82.88 80 LEU A CA 1
ATOM 632 C C . LEU A 1 80 ? -2.167 10.655 -11.756 1.00 82.88 80 LEU A C 1
ATOM 634 O O . LEU A 1 80 ? -2.338 10.762 -12.966 1.00 82.88 80 LEU A O 1
ATOM 638 N N . ASN A 1 81 ? -3.100 11.000 -10.864 1.00 81.69 81 ASN A N 1
ATOM 639 C CA . ASN A 1 81 ? -4.379 11.631 -11.200 1.00 81.69 81 ASN A CA 1
ATOM 640 C C . ASN A 1 81 ? -4.338 13.166 -11.077 1.00 81.69 81 ASN A C 1
ATOM 642 O O . ASN A 1 81 ? -5.387 13.795 -10.950 1.00 81.69 81 ASN A O 1
ATOM 646 N N . HIS A 1 82 ? -3.147 13.775 -11.108 1.00 81.12 82 HIS A N 1
ATOM 647 C CA . HIS A 1 82 ? -2.934 15.225 -11.022 1.00 81.12 82 HIS A CA 1
ATOM 648 C C . HIS A 1 82 ? -3.377 15.870 -9.696 1.00 81.12 82 HIS A C 1
ATOM 650 O O . HIS A 1 82 ? -3.656 17.066 -9.643 1.00 81.12 82 HIS A O 1
ATOM 656 N N . GLN A 1 83 ? -3.404 15.100 -8.605 1.00 79.81 83 GLN A N 1
ATOM 657 C CA . GLN A 1 83 ? -3.698 15.589 -7.252 1.00 79.81 83 GLN A CA 1
ATOM 658 C C . GLN A 1 83 ? -2.420 15.723 -6.408 1.00 79.81 83 GLN A C 1
ATOM 660 O O . GLN A 1 83 ? -2.354 15.274 -5.268 1.00 79.81 83 GLN A O 1
ATOM 665 N N . GLU A 1 84 ? -1.388 16.357 -6.971 1.00 73.38 84 GLU A N 1
ATOM 666 C CA . GLU A 1 84 ? -0.041 16.473 -6.376 1.00 73.38 84 GLU A CA 1
ATOM 667 C C . GLU A 1 84 ? -0.009 17.229 -5.037 1.00 73.38 84 GLU A C 1
ATOM 669 O O . GLU A 1 84 ? 0.914 17.063 -4.244 1.00 73.38 84 GLU A O 1
ATOM 674 N N . GLN A 1 85 ? -1.022 18.056 -4.771 1.00 73.94 85 GLN A N 1
ATOM 675 C CA . GLN A 1 85 ? -1.126 18.841 -3.538 1.00 73.94 85 GLN A CA 1
ATOM 676 C C . GLN A 1 85 ? -1.686 18.036 -2.359 1.00 73.94 85 GLN A C 1
ATOM 678 O O . GLN A 1 85 ? -1.665 18.520 -1.226 1.00 73.94 85 GLN A O 1
ATOM 683 N N . PHE A 1 86 ? -2.194 16.821 -2.594 1.00 75.75 86 PHE A N 1
ATOM 684 C CA . PHE A 1 86 ? -2.718 15.999 -1.516 1.00 75.75 86 PHE A CA 1
ATOM 685 C C . PHE A 1 86 ? -1.578 15.373 -0.709 1.00 75.75 86 PHE A C 1
ATOM 687 O O . PHE A 1 86 ? -0.864 14.478 -1.167 1.00 75.75 86 PHE A O 1
ATOM 694 N N . ASN A 1 87 ? -1.455 15.799 0.543 1.00 80.31 87 ASN A N 1
ATOM 695 C CA . ASN A 1 87 ? -0.599 15.145 1.516 1.00 80.31 87 ASN A CA 1
ATOM 696 C C . ASN A 1 87 ? -1.463 14.475 2.586 1.00 80.31 87 ASN A C 1
ATOM 698 O O . ASN A 1 87 ? -2.229 15.124 3.296 1.00 80.31 87 ASN A O 1
ATOM 702 N N . PHE A 1 88 ? -1.308 13.155 2.681 1.00 81.12 88 PHE A N 1
ATOM 703 C CA . PHE A 1 88 ? -2.046 12.307 3.604 1.00 81.12 88 PHE A CA 1
ATOM 704 C C . PHE A 1 88 ? -1.873 12.745 5.065 1.00 81.12 88 PHE A C 1
ATOM 706 O O . PHE A 1 88 ? -2.862 12.889 5.778 1.00 81.12 88 PHE A O 1
ATOM 713 N N . PHE A 1 89 ? -0.641 13.026 5.496 1.00 83.81 89 PHE A N 1
ATOM 714 C CA . PHE A 1 89 ? -0.338 13.335 6.898 1.00 83.81 89 PHE A CA 1
ATOM 715 C C . PHE A 1 89 ? -0.721 14.765 7.301 1.00 83.81 89 PHE A C 1
ATOM 717 O O . PHE A 1 89 ? -0.899 15.040 8.484 1.00 83.81 89 PHE A O 1
ATOM 724 N N . SER A 1 90 ? -0.897 15.674 6.336 1.00 82.06 90 SER A N 1
ATOM 725 C CA . SER A 1 90 ? -1.324 17.057 6.593 1.00 82.06 90 SER A CA 1
ATOM 726 C C . SER A 1 90 ? -2.786 17.333 6.221 1.00 82.06 90 SER A C 1
ATOM 728 O O . SER A 1 90 ? -3.213 18.488 6.239 1.00 82.06 90 SER A O 1
ATOM 730 N N . SER A 1 91 ? -3.557 16.312 5.839 1.00 79.31 91 SER A N 1
ATOM 731 C CA . SER A 1 91 ? -4.957 16.477 5.444 1.00 79.31 91 SER A CA 1
ATOM 732 C C . SER A 1 91 ? -5.843 16.693 6.668 1.00 79.31 91 SER A C 1
ATOM 734 O O . SER A 1 91 ? -6.098 15.774 7.443 1.00 79.31 91 SER A O 1
ATOM 736 N N . SER A 1 92 ? -6.376 17.907 6.814 1.00 72.75 92 SER A N 1
ATOM 737 C CA . SER A 1 92 ? -7.307 18.250 7.898 1.00 72.75 92 SER A CA 1
ATOM 738 C C . SER A 1 92 ? -8.587 17.412 7.871 1.00 72.75 92 SER A C 1
ATOM 740 O O . SER A 1 92 ? -9.145 17.110 8.922 1.00 72.75 92 SER A O 1
ATOM 742 N N . ILE A 1 93 ? -9.032 16.990 6.683 1.00 72.81 93 ILE A N 1
ATOM 743 C CA . ILE A 1 93 ? -10.179 16.091 6.513 1.00 72.81 93 ILE A CA 1
ATOM 744 C C . ILE A 1 93 ? -9.867 14.720 7.119 1.00 72.81 93 ILE A C 1
ATOM 746 O O . ILE A 1 93 ? -10.703 14.182 7.844 1.00 72.81 93 ILE A O 1
ATOM 750 N N . LEU A 1 94 ? -8.667 14.181 6.859 1.00 72.12 94 LEU A N 1
ATOM 751 C CA . LEU A 1 94 ? -8.228 12.918 7.454 1.00 72.12 94 LEU A CA 1
ATOM 752 C C . LEU A 1 94 ? -8.139 13.048 8.976 1.00 72.12 94 LEU A C 1
ATOM 754 O O . LEU A 1 94 ? -8.704 12.217 9.674 1.00 72.12 94 LEU A O 1
ATOM 758 N N . THR A 1 95 ? -7.546 14.124 9.494 1.00 66.12 95 THR A N 1
ATOM 759 C CA . THR A 1 95 ? -7.429 14.365 10.941 1.00 66.12 95 THR A CA 1
ATOM 760 C C . THR A 1 95 ? -8.789 14.470 11.643 1.00 66.12 95 THR A C 1
ATOM 762 O O . THR A 1 95 ? -8.999 13.820 12.663 1.00 66.12 95 THR A O 1
ATOM 765 N N . ASN A 1 96 ? -9.741 15.224 11.085 1.00 66.94 96 ASN A N 1
ATOM 766 C CA . ASN A 1 96 ? -11.054 15.451 11.707 1.00 66.94 96 ASN A CA 1
ATOM 767 C C . ASN A 1 96 ? -11.945 14.200 11.719 1.00 66.94 96 ASN A C 1
ATOM 769 O O . ASN A 1 96 ? -12.761 14.020 12.621 1.00 66.94 96 ASN A O 1
ATOM 773 N N . PHE A 1 97 ? -11.815 13.323 10.720 1.00 64.38 97 PHE A N 1
ATOM 774 C CA . PHE A 1 97 ? -12.616 12.095 10.650 1.00 64.38 97 PHE A CA 1
ATOM 775 C C . PHE A 1 97 ? -12.220 11.081 11.737 1.00 64.38 97 PHE A C 1
ATOM 777 O O . PHE A 1 97 ? -13.020 10.232 12.114 1.00 64.38 97 PHE A O 1
ATOM 784 N N . LEU A 1 98 ? -11.007 11.200 12.283 1.00 58.53 98 LEU A N 1
ATOM 785 C CA . LEU A 1 98 ? -10.435 10.292 13.283 1.00 58.53 98 LEU A CA 1
ATOM 786 C C . LEU A 1 98 ? -10.814 10.619 14.720 1.00 58.53 98 LEU A C 1
ATOM 788 O O . LEU A 1 98 ? -10.635 9.789 15.608 1.00 58.53 98 LEU A O 1
ATOM 792 N N . GLU A 1 99 ? -11.343 11.816 14.956 1.00 56.66 99 GLU A N 1
ATOM 793 C CA . GLU A 1 99 ? -11.897 12.192 16.257 1.00 56.66 99 GLU A CA 1
ATOM 794 C C . GLU A 1 99 ? -13.247 11.499 16.516 1.00 56.66 99 GLU A C 1
ATOM 796 O O . GLU A 1 99 ? -13.745 11.474 17.646 1.00 56.66 99 GLU A O 1
ATOM 801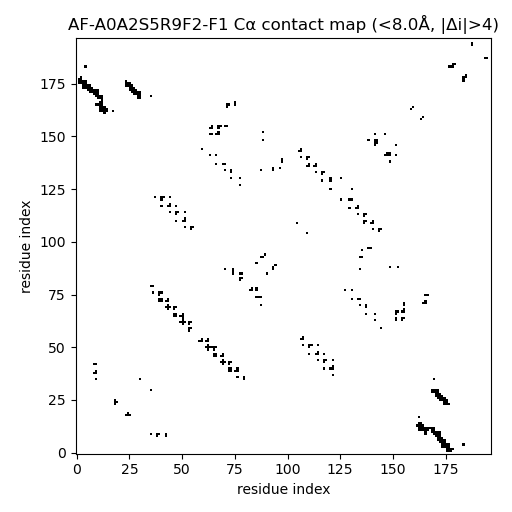 N N . GLN A 1 100 ? -13.834 10.877 15.488 1.00 59.69 100 GLN A N 1
ATOM 802 C CA . GLN A 1 100 ? -15.049 10.087 15.612 1.00 59.69 100 GLN A CA 1
ATOM 803 C C . GLN A 1 100 ? -14.707 8.686 16.134 1.00 59.69 100 GLN A C 1
ATOM 805 O O . GLN A 1 100 ? -14.125 7.856 15.440 1.00 59.69 100 GLN A O 1
ATOM 810 N N . LYS A 1 101 ? -15.088 8.400 17.385 1.00 53.25 101 LYS A N 1
ATOM 811 C CA . LYS A 1 101 ? -14.973 7.052 17.958 1.00 53.25 101 LYS A CA 1
ATOM 812 C C . LYS A 1 101 ? -15.810 6.071 17.141 1.00 53.25 101 LYS A C 1
ATOM 814 O O . LYS A 1 101 ? -17.039 6.104 17.197 1.00 53.25 101 LYS A O 1
ATOM 819 N N . HIS A 1 102 ? -15.143 5.166 16.438 1.00 60.22 102 HIS A N 1
ATOM 820 C CA . HIS A 1 102 ? -15.808 4.039 15.804 1.00 60.22 102 HIS A CA 1
ATOM 821 C C . HIS A 1 102 ? -16.045 2.932 16.847 1.00 60.22 102 HIS A C 1
ATOM 823 O O . HIS A 1 102 ? -15.124 2.595 17.595 1.00 60.22 102 HIS A O 1
ATOM 829 N N . PRO A 1 103 ? -17.273 2.395 16.959 1.00 55.25 103 PRO A N 1
ATOM 830 C CA . PRO A 1 103 ? -17.569 1.305 17.883 1.00 55.25 103 PRO A CA 1
ATOM 831 C C . PRO A 1 103 ? -16.770 0.041 17.521 1.00 55.25 103 PRO A C 1
ATOM 833 O O . PRO A 1 103 ? -16.389 -0.126 16.370 1.00 55.25 103 PRO A O 1
ATOM 836 N N . HIS A 1 104 ? -16.544 -0.805 18.533 1.00 59.03 104 HIS A N 1
ATOM 837 C CA . HIS A 1 104 ? -15.827 -2.095 18.619 1.00 59.03 104 HIS A CA 1
ATOM 838 C C . HIS A 1 104 ? -15.640 -2.957 17.343 1.00 59.03 104 HIS A C 1
ATOM 840 O O . HIS A 1 104 ? -16.020 -4.127 17.322 1.00 59.03 104 HIS A O 1
ATOM 846 N N . GLU A 1 105 ? -15.023 -2.435 16.289 1.00 73.31 105 GLU A N 1
ATOM 847 C CA . GLU A 1 105 ? -14.503 -3.249 15.191 1.00 73.31 105 GLU A CA 1
ATOM 848 C C . GLU A 1 105 ? -13.122 -3.789 15.573 1.00 73.31 105 GLU A C 1
ATOM 850 O O . GLU A 1 105 ? -12.273 -3.051 16.070 1.00 73.31 105 GLU A O 1
ATOM 855 N N . THR A 1 106 ? -12.907 -5.089 15.366 1.00 89.12 106 THR A N 1
ATOM 856 C CA . THR A 1 106 ? -11.596 -5.718 15.559 1.00 89.12 106 THR A CA 1
ATOM 857 C C . THR A 1 106 ? -10.643 -5.297 14.443 1.00 89.12 106 THR A C 1
ATOM 859 O O . THR A 1 106 ? -11.062 -5.045 13.310 1.00 89.12 106 THR A O 1
ATOM 862 N N . GLU A 1 107 ? -9.347 -5.281 14.733 1.00 92.19 107 GLU A N 1
ATOM 863 C CA . GLU A 1 107 ? -8.282 -4.998 13.772 1.00 92.19 107 GLU A CA 1
ATOM 864 C C . GLU A 1 107 ? -8.371 -5.897 12.527 1.00 92.19 107 GLU A C 1
ATOM 866 O O . GLU A 1 107 ? -8.201 -5.423 11.404 1.00 92.19 107 GLU A O 1
ATOM 871 N N . LEU A 1 108 ? -8.753 -7.168 12.698 1.00 94.12 108 LEU A N 1
ATOM 872 C CA . LEU A 1 108 ? -8.950 -8.106 11.590 1.00 94.12 108 LEU A CA 1
ATOM 873 C C . LEU A 1 108 ? -10.132 -7.718 10.693 1.00 94.12 108 LEU A C 1
ATOM 875 O O . LEU A 1 108 ? -10.009 -7.788 9.472 1.00 94.12 108 LEU A O 1
ATOM 879 N N . ASN A 1 109 ? -11.253 -7.269 11.265 1.00 94.00 109 ASN A N 1
ATOM 880 C CA . ASN A 1 109 ? -12.408 -6.834 10.474 1.00 94.00 109 ASN A CA 1
ATOM 881 C C . ASN A 1 109 ? -12.073 -5.577 9.660 1.00 94.00 109 ASN A C 1
ATOM 883 O O . ASN A 1 109 ? -12.435 -5.482 8.486 1.00 94.00 109 ASN A O 1
ATOM 887 N N . ILE A 1 110 ? -11.341 -4.631 10.258 1.00 94.56 110 ILE A N 1
ATOM 888 C CA . ILE A 1 110 ? -10.903 -3.412 9.568 1.00 94.56 110 ILE A CA 1
ATOM 889 C C . ILE A 1 110 ? -9.913 -3.767 8.445 1.00 94.56 110 ILE A C 1
ATOM 891 O O . ILE A 1 110 ? -10.045 -3.255 7.334 1.00 94.56 110 ILE A O 1
ATOM 895 N N . ALA A 1 111 ? -8.970 -4.683 8.687 1.00 96.19 111 ALA A N 1
ATOM 896 C CA . ALA A 1 111 ? -8.024 -5.152 7.673 1.00 96.19 111 ALA A CA 1
ATOM 897 C C . ALA A 1 111 ? -8.718 -5.877 6.508 1.00 96.19 111 ALA A C 1
ATOM 899 O O . ALA A 1 111 ? -8.422 -5.611 5.343 1.00 96.19 111 ALA A O 1
ATOM 900 N N . GLN A 1 112 ? -9.703 -6.733 6.791 1.00 96.56 112 GLN A N 1
ATOM 901 C CA . GLN A 1 112 ? -10.532 -7.358 5.755 1.00 96.56 112 GLN A CA 1
ATOM 902 C C . GLN A 1 112 ? -11.308 -6.316 4.941 1.00 96.56 112 GLN A C 1
ATOM 904 O O . GLN A 1 112 ? -11.393 -6.421 3.715 1.00 96.56 112 GLN A O 1
ATOM 909 N N . H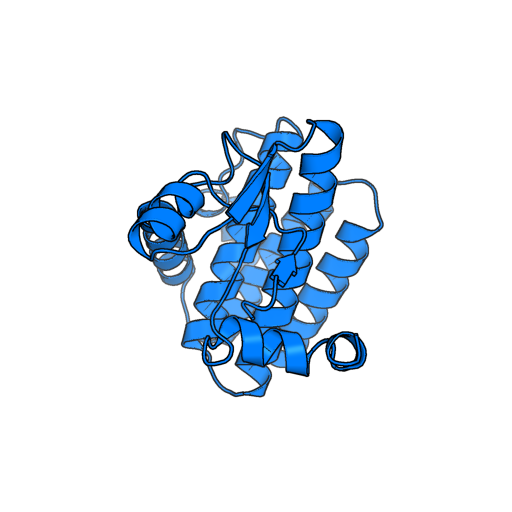IS A 1 113 ? -11.839 -5.284 5.603 1.00 95.75 113 HIS A N 1
ATOM 910 C CA . HIS A 1 113 ? -12.510 -4.184 4.922 1.00 95.75 113 HIS A CA 1
ATOM 911 C C . HIS A 1 113 ? -11.552 -3.396 4.017 1.00 95.75 113 HIS A C 1
ATOM 913 O O . HIS A 1 113 ? -11.910 -3.092 2.879 1.00 95.75 113 HIS A O 1
ATOM 919 N N . LEU A 1 114 ? -10.323 -3.132 4.474 1.00 97.38 114 LEU A N 1
ATOM 920 C CA . LEU A 1 114 ? -9.279 -2.481 3.678 1.00 97.38 114 LEU A CA 1
ATOM 921 C C . LEU A 1 114 ? -8.956 -3.285 2.412 1.00 97.38 114 LEU A C 1
ATOM 923 O O . LEU A 1 114 ? -8.942 -2.726 1.315 1.00 97.38 114 LEU A O 1
ATOM 927 N N . VAL A 1 115 ? -8.764 -4.602 2.542 1.00 97.44 115 VAL A N 1
ATOM 928 C CA . VAL A 1 115 ? -8.527 -5.500 1.398 1.00 97.44 115 VAL A CA 1
ATOM 929 C C . VAL A 1 115 ? -9.701 -5.462 0.420 1.00 97.44 115 VAL A C 1
ATOM 931 O O . VAL A 1 115 ? -9.497 -5.371 -0.791 1.00 97.44 115 VAL A O 1
ATOM 934 N N . HIS A 1 116 ? -10.936 -5.485 0.924 1.00 96.50 116 HIS A N 1
ATOM 935 C CA . HIS A 1 116 ? -12.127 -5.412 0.084 1.00 96.50 116 HIS A CA 1
ATOM 936 C C . HIS A 1 116 ? -12.213 -4.087 -0.693 1.00 96.50 116 HIS A C 1
ATOM 938 O O . HIS A 1 116 ? -12.432 -4.098 -1.906 1.00 96.50 116 HIS A O 1
ATOM 944 N N . GLN A 1 117 ? -11.979 -2.952 -0.029 1.00 95.75 117 GLN A N 1
ATOM 945 C CA . GLN A 1 117 ? -11.925 -1.638 -0.679 1.00 95.75 117 GLN A CA 1
ATOM 946 C C . GLN A 1 117 ? -10.814 -1.577 -1.738 1.00 95.75 117 GLN A C 1
ATOM 948 O O . GLN A 1 117 ? -11.043 -1.089 -2.846 1.00 95.75 117 GLN A O 1
ATOM 953 N N . ALA A 1 118 ? -9.629 -2.114 -1.435 1.00 96.38 118 ALA A N 1
ATOM 954 C CA . ALA A 1 118 ? -8.503 -2.143 -2.364 1.00 96.38 118 ALA A CA 1
ATOM 955 C C . ALA A 1 118 ? -8.796 -3.009 -3.599 1.00 96.38 118 ALA A C 1
ATOM 957 O O . ALA A 1 118 ? -8.417 -2.654 -4.717 1.00 96.38 118 ALA A O 1
ATOM 958 N N . HIS A 1 119 ? -9.526 -4.111 -3.418 1.00 95.38 119 HIS A N 1
ATOM 959 C CA . HIS A 1 119 ? -9.973 -4.966 -4.513 1.00 95.38 119 HIS A CA 1
ATOM 960 C C . HIS A 1 119 ? -10.956 -4.239 -5.442 1.00 95.38 119 HIS A C 1
ATOM 962 O O . HIS A 1 119 ? -10.790 -4.273 -6.662 1.00 95.38 119 HIS A O 1
ATOM 968 N N . ILE A 1 120 ? -11.930 -3.515 -4.878 1.00 93.75 120 ILE A N 1
ATOM 969 C CA . ILE A 1 120 ? -12.857 -2.679 -5.658 1.00 93.75 120 ILE A CA 1
ATOM 970 C C . ILE A 1 120 ? -12.087 -1.602 -6.429 1.00 93.75 120 ILE A C 1
ATOM 972 O O . ILE A 1 120 ? -12.307 -1.423 -7.629 1.00 93.75 120 ILE A O 1
ATOM 976 N N . LEU A 1 121 ? -11.152 -0.908 -5.771 1.00 93.94 121 LEU A N 1
ATOM 977 C CA . LEU A 1 121 ? -10.327 0.130 -6.392 1.00 93.94 121 LEU A CA 1
ATOM 978 C C . LEU A 1 121 ? -9.512 -0.416 -7.576 1.00 93.94 121 LEU A C 1
ATOM 980 O O . LEU A 1 121 ? -9.372 0.265 -8.593 1.00 93.94 121 LEU A O 1
ATOM 984 N N . GLN A 1 122 ? -8.995 -1.645 -7.468 1.00 92.12 122 GLN A N 1
ATOM 985 C CA . GLN A 1 122 ? -8.249 -2.312 -8.539 1.00 92.12 122 GLN A CA 1
ATOM 986 C C . GLN A 1 122 ? -9.090 -2.523 -9.805 1.00 92.12 122 GLN A C 1
ATOM 988 O O . GLN A 1 122 ? -8.558 -2.425 -10.910 1.00 92.12 122 GLN A O 1
ATOM 993 N N . GLN A 1 123 ? -10.384 -2.801 -9.649 1.00 90.12 123 GLN A N 1
ATOM 994 C CA . GLN A 1 123 ? -11.288 -3.148 -10.750 1.00 90.12 123 GLN A CA 1
ATOM 995 C C . GLN A 1 123 ? -12.048 -1.950 -11.333 1.00 90.12 123 GLN A C 1
ATOM 997 O O . GLN A 1 123 ? -12.636 -2.059 -12.408 1.00 90.12 123 GLN A O 1
ATOM 1002 N N . SER A 1 124 ? -12.057 -0.816 -10.637 1.00 88.25 124 SER A N 1
ATOM 1003 C CA . SER A 1 124 ? -12.865 0.357 -10.978 1.00 88.25 124 SER A CA 1
ATOM 1004 C C . SER A 1 124 ? -12.022 1.523 -11.494 1.00 88.25 124 SER A C 1
ATOM 1006 O O . SER A 1 124 ? -10.793 1.532 -11.395 1.00 88.25 124 SER A O 1
ATOM 1008 N N . SER A 1 125 ? -12.677 2.534 -12.068 1.00 86.88 125 SER A N 1
ATOM 1009 C CA . SER A 1 125 ? -12.048 3.829 -12.350 1.00 86.88 125 SER A CA 1
ATOM 1010 C C . SER A 1 125 ? -11.578 4.481 -11.053 1.00 86.88 125 SER A C 1
ATOM 1012 O O . SER A 1 125 ? -12.228 4.358 -10.023 1.00 86.88 125 SER A O 1
ATOM 1014 N N . THR A 1 126 ? -10.445 5.182 -11.087 1.00 85.38 126 THR A N 1
ATOM 1015 C CA . THR A 1 126 ? -9.920 5.813 -9.872 1.00 85.38 126 THR A CA 1
ATOM 1016 C C . THR A 1 126 ? -10.742 7.045 -9.517 1.00 85.38 126 THR A C 1
ATOM 1018 O O . THR A 1 126 ? -10.682 8.039 -10.237 1.00 85.38 126 THR A O 1
ATOM 1021 N N . LEU A 1 127 ? -11.474 6.998 -8.407 1.00 85.25 127 LEU A N 1
ATOM 1022 C CA . LEU A 1 127 ? -12.110 8.176 -7.825 1.00 85.25 127 LEU A CA 1
ATOM 1023 C C . LEU A 1 127 ? -11.329 8.614 -6.585 1.00 85.25 127 LEU A C 1
ATOM 1025 O O . LEU A 1 127 ? -10.902 7.782 -5.784 1.00 85.25 127 LEU A O 1
ATOM 1029 N N . GLU A 1 128 ? -11.184 9.925 -6.391 1.00 83.44 128 GLU A N 1
ATOM 1030 C CA . GLU A 1 128 ? -10.549 10.499 -5.194 1.00 83.44 128 GLU A CA 1
ATOM 1031 C C . GLU A 1 128 ? -11.194 9.967 -3.908 1.00 83.44 128 GLU A C 1
ATOM 1033 O O . GLU A 1 128 ? -10.500 9.591 -2.969 1.00 83.44 128 GLU A O 1
ATOM 1038 N N . ARG A 1 129 ? -12.526 9.842 -3.895 1.00 85.56 129 ARG A N 1
ATOM 1039 C CA . ARG A 1 129 ? -13.280 9.281 -2.767 1.00 85.56 129 ARG A CA 1
ATOM 1040 C C . ARG A 1 129 ? -12.810 7.877 -2.378 1.00 85.56 129 ARG A C 1
ATOM 1042 O O . ARG A 1 129 ? -12.743 7.581 -1.189 1.00 85.56 129 ARG A O 1
ATOM 1049 N N . ASP A 1 130 ? -12.506 7.017 -3.345 1.00 89.62 130 ASP A N 1
ATOM 1050 C CA . ASP A 1 130 ? -12.097 5.638 -3.060 1.00 89.62 130 ASP A CA 1
ATOM 1051 C C . ASP A 1 130 ? -10.704 5.608 -2.433 1.00 89.62 130 ASP A C 1
ATOM 1053 O O . ASP A 1 130 ? -10.467 4.877 -1.474 1.00 89.62 130 ASP A O 1
ATOM 1057 N N . LEU A 1 131 ? -9.813 6.481 -2.904 1.00 88.56 131 LEU A N 1
ATOM 1058 C CA . LEU A 1 131 ? -8.502 6.698 -2.299 1.00 88.56 131 LEU A CA 1
ATOM 1059 C C . LEU A 1 131 ? -8.615 7.260 -0.882 1.00 88.56 131 LEU A C 1
ATOM 1061 O O . LEU A 1 131 ? -7.932 6.777 0.018 1.00 88.56 131 LEU A O 1
ATOM 1065 N N . MET A 1 132 ? -9.520 8.214 -0.654 1.00 86.00 132 MET A N 1
ATOM 1066 C CA . MET A 1 132 ? -9.788 8.724 0.690 1.00 86.00 132 MET A CA 1
ATOM 1067 C C . MET A 1 132 ? -10.312 7.620 1.611 1.00 86.00 132 MET A C 1
ATOM 1069 O O . MET A 1 132 ? -9.853 7.518 2.742 1.00 86.00 132 MET A O 1
ATOM 1073 N N . ASN A 1 133 ? -11.203 6.746 1.133 1.00 89.25 133 ASN A N 1
ATOM 1074 C CA . ASN A 1 133 ? -11.702 5.611 1.915 1.00 89.25 133 ASN A CA 1
ATOM 1075 C C . ASN A 1 133 ? -10.587 4.631 2.298 1.00 89.25 133 ASN A C 1
ATOM 1077 O O . ASN A 1 133 ? -10.529 4.229 3.458 1.00 89.25 133 ASN A O 1
ATOM 1081 N N . ILE A 1 134 ? -9.682 4.300 1.367 1.00 93.56 134 ILE A N 1
ATOM 1082 C CA . ILE A 1 134 ? -8.481 3.502 1.665 1.00 93.56 134 ILE A CA 1
ATOM 1083 C C . ILE A 1 134 ? -7.685 4.172 2.784 1.00 93.56 134 ILE A C 1
ATOM 1085 O O . ILE A 1 134 ? -7.384 3.546 3.797 1.00 93.56 134 ILE A O 1
ATOM 1089 N N . CYS A 1 135 ? -7.407 5.466 2.632 1.00 90.19 135 CYS A N 1
ATOM 1090 C CA . CYS A 1 135 ? -6.681 6.261 3.608 1.00 90.19 135 CYS A CA 1
ATOM 1091 C C . CYS A 1 135 ? -7.352 6.255 4.992 1.00 90.19 135 CYS A C 1
ATOM 1093 O O . CYS A 1 135 ? -6.682 5.979 5.985 1.00 90.19 135 CYS A O 1
ATOM 1095 N N . PHE A 1 136 ? -8.664 6.485 5.074 1.00 88.88 136 PHE A N 1
ATOM 1096 C CA . PHE A 1 136 ? -9.412 6.437 6.332 1.00 88.88 136 PHE A CA 1
ATOM 1097 C C . PHE A 1 136 ? -9.347 5.056 6.986 1.00 88.88 136 PHE A C 1
ATOM 1099 O O . PHE A 1 136 ? -9.070 4.957 8.181 1.00 88.88 136 PHE A O 1
ATOM 1106 N N . THR A 1 137 ? -9.575 3.987 6.221 1.00 92.31 137 THR A N 1
ATOM 1107 C CA . THR A 1 137 ? -9.546 2.617 6.747 1.00 92.31 137 THR A CA 1
ATOM 1108 C C . THR A 1 137 ? -8.153 2.246 7.255 1.00 92.31 137 THR A C 1
ATOM 1110 O O . THR A 1 137 ? -8.044 1.656 8.328 1.00 92.31 137 THR A O 1
ATOM 1113 N N . THR A 1 138 ? -7.087 2.656 6.558 1.00 93.38 138 THR A N 1
ATOM 1114 C CA . THR A 1 138 ? -5.707 2.471 7.026 1.00 93.38 138 THR A CA 1
ATOM 1115 C C . THR A 1 138 ? -5.483 3.142 8.375 1.00 93.38 138 THR A C 1
ATOM 1117 O O . THR A 1 138 ? -4.939 2.516 9.280 1.00 93.38 138 THR A O 1
ATOM 1120 N N . ILE A 1 139 ? -5.922 4.391 8.556 1.00 89.31 139 ILE A N 1
ATOM 1121 C CA . ILE A 1 139 ? -5.702 5.082 9.832 1.00 89.31 139 ILE A CA 1
ATOM 1122 C C . ILE A 1 139 ? -6.511 4.436 10.958 1.00 89.31 139 ILE A C 1
ATOM 1124 O O . ILE A 1 139 ? -5.982 4.228 12.050 1.00 89.31 139 ILE A O 1
ATOM 1128 N N . ARG A 1 140 ? -7.767 4.062 10.688 1.00 89.88 140 ARG A N 1
ATOM 1129 C CA . ARG A 1 140 ? -8.595 3.319 11.649 1.00 89.88 140 ARG A CA 1
ATOM 1130 C C . ARG A 1 140 ? -7.909 2.025 12.082 1.00 89.88 140 ARG A C 1
ATOM 1132 O O . ARG A 1 140 ? -7.919 1.701 13.265 1.00 89.88 140 ARG A O 1
ATOM 1139 N N . LEU A 1 141 ? -7.281 1.315 11.144 1.00 93.19 141 LEU A N 1
ATOM 1140 C CA . LEU A 1 141 ? -6.531 0.103 11.449 1.00 93.19 141 LEU A CA 1
ATOM 1141 C C . LEU A 1 141 ? -5.294 0.401 12.301 1.00 93.19 141 LEU A C 1
ATOM 1143 O O . LEU A 1 141 ? -5.107 -0.240 13.326 1.00 93.19 141 LEU A O 1
ATOM 1147 N N . VAL A 1 142 ? -4.495 1.411 11.950 1.00 92.56 142 VAL A N 1
ATOM 1148 C CA . VAL A 1 142 ? -3.329 1.838 12.750 1.00 92.56 142 VAL A CA 1
ATOM 1149 C C . VAL A 1 142 ? -3.723 2.146 14.198 1.00 92.56 142 VAL A C 1
ATOM 1151 O O . VAL A 1 142 ? -3.064 1.680 15.127 1.00 92.56 142 VAL A O 1
ATOM 1154 N N . GLN A 1 143 ? -4.835 2.856 14.399 1.00 89.69 143 GLN A N 1
ATOM 1155 C CA . GLN A 1 143 ? -5.366 3.149 15.731 1.00 89.69 143 GLN A CA 1
ATOM 1156 C C . GLN A 1 143 ? -5.838 1.889 16.468 1.00 89.69 143 GLN A C 1
ATOM 1158 O O . GLN A 1 143 ? -5.566 1.749 17.660 1.00 89.69 143 GLN A O 1
ATOM 1163 N N . ALA A 1 144 ? -6.511 0.960 15.778 1.00 90.44 144 ALA A N 1
ATOM 1164 C CA . ALA A 1 144 ? -6.944 -0.314 16.357 1.00 90.44 144 ALA A CA 1
ATOM 1165 C C . ALA A 1 144 ? -5.760 -1.185 16.814 1.00 90.44 144 ALA A C 1
ATOM 1167 O O . ALA A 1 144 ? -5.874 -1.910 17.798 1.00 90.44 144 ALA A O 1
ATOM 1168 N N . LEU A 1 145 ? -4.604 -1.056 16.155 1.00 91.38 145 LEU A N 1
ATOM 1169 C CA . LEU A 1 145 ? -3.349 -1.705 16.548 1.00 91.38 145 LEU A CA 1
ATOM 1170 C C . LEU A 1 145 ? -2.623 -1.004 17.710 1.00 91.38 145 LEU A C 1
ATOM 1172 O O . LEU A 1 145 ? -1.589 -1.491 18.163 1.00 91.38 145 LEU A O 1
ATOM 1176 N N . GLY A 1 146 ? -3.144 0.126 18.202 1.00 90.19 146 GLY A N 1
ATOM 1177 C CA . GLY A 1 146 ? -2.547 0.900 19.293 1.00 90.19 146 GLY A CA 1
ATOM 1178 C C . GLY A 1 146 ? -1.442 1.868 18.862 1.00 90.19 146 GLY A C 1
ATOM 1179 O O . GLY A 1 146 ? -0.748 2.410 19.721 1.00 90.19 146 GLY A O 1
ATOM 1180 N N . TYR A 1 147 ? -1.279 2.105 17.558 1.00 91.94 147 TYR A N 1
ATOM 1181 C CA . TYR A 1 147 ? -0.320 3.066 17.013 1.00 91.94 147 TYR A CA 1
ATOM 1182 C C . TYR A 1 147 ? -0.970 4.422 16.727 1.00 91.94 147 TYR A C 1
ATOM 1184 O O . TYR A 1 147 ? -2.187 4.554 16.581 1.00 91.94 147 TYR A O 1
ATOM 1192 N N . THR A 1 148 ? -0.134 5.451 16.616 1.00 90.44 148 THR A N 1
ATOM 1193 C CA . THR A 1 148 ? -0.558 6.800 16.231 1.00 90.44 148 THR A CA 1
ATOM 1194 C C . THR A 1 148 ? -0.322 7.064 14.743 1.00 90.44 148 THR A C 1
ATOM 1196 O O . THR A 1 148 ? 0.449 6.368 14.078 1.00 90.44 148 THR A O 1
ATOM 1199 N N . ILE A 1 149 ? -0.938 8.123 14.207 1.00 88.12 149 ILE A N 1
ATOM 1200 C CA . ILE A 1 149 ? -0.645 8.596 12.842 1.00 88.12 149 ILE A CA 1
ATOM 1201 C C . ILE A 1 149 ? 0.837 8.968 12.712 1.00 88.12 149 ILE A C 1
ATOM 1203 O O . ILE A 1 149 ? 1.446 8.706 11.681 1.00 88.12 149 ILE A O 1
ATOM 1207 N N . GLN A 1 150 ? 1.433 9.536 13.763 1.00 90.81 150 GLN A N 1
ATOM 1208 C CA . GLN A 1 150 ? 2.848 9.896 13.780 1.00 90.81 150 GLN A CA 1
ATOM 1209 C C . GLN A 1 150 ? 3.753 8.663 13.666 1.00 90.81 150 GLN A C 1
ATOM 1211 O O . GLN A 1 150 ? 4.833 8.754 13.089 1.00 90.81 150 GLN A O 1
ATOM 1216 N N . ASP A 1 151 ? 3.338 7.507 14.187 1.00 93.62 151 ASP A N 1
ATOM 1217 C CA . ASP A 1 151 ? 4.099 6.263 14.024 1.00 93.62 151 ASP A CA 1
ATOM 1218 C C . ASP A 1 151 ? 4.037 5.763 12.576 1.00 93.62 151 ASP A C 1
ATOM 1220 O O . ASP A 1 151 ? 5.064 5.385 12.010 1.00 93.62 151 ASP A O 1
ATOM 1224 N N . LEU A 1 152 ? 2.866 5.866 11.939 1.00 93.50 152 LEU A N 1
ATOM 1225 C CA . LEU A 1 152 ? 2.709 5.596 10.509 1.00 93.50 152 LEU A CA 1
ATOM 1226 C C . LEU A 1 152 ? 3.547 6.561 9.648 1.00 93.50 152 LEU A C 1
ATOM 1228 O O . LEU A 1 152 ? 4.186 6.128 8.691 1.00 93.50 152 LEU A O 1
ATOM 1232 N N . GLU A 1 153 ? 3.588 7.850 9.997 1.00 93.56 153 GLU A N 1
ATOM 1233 C CA . GLU A 1 153 ? 4.386 8.875 9.304 1.00 93.56 153 GLU A CA 1
ATOM 1234 C C . GLU A 1 153 ? 5.894 8.631 9.440 1.00 93.56 153 GLU A C 1
ATOM 1236 O O . GLU A 1 153 ? 6.647 8.766 8.469 1.00 93.56 153 GLU A O 1
ATOM 1241 N N . LYS A 1 154 ? 6.355 8.222 10.629 1.00 94.75 154 LYS A N 1
ATOM 1242 C CA . LYS A 1 154 ? 7.752 7.815 10.843 1.00 94.75 154 LYS A CA 1
ATOM 1243 C C . LYS A 1 154 ? 8.114 6.630 9.960 1.00 94.75 154 LYS A C 1
ATOM 1245 O O . LYS A 1 154 ? 9.144 6.670 9.290 1.00 94.75 154 LYS A O 1
ATOM 1250 N N . GLU A 1 155 ? 7.269 5.603 9.931 1.00 94.88 155 GLU A N 1
ATOM 1251 C CA . GLU A 1 155 ? 7.502 4.405 9.126 1.00 94.88 155 GLU A CA 1
ATOM 1252 C C . GLU A 1 155 ? 7.486 4.722 7.626 1.00 94.88 155 GLU A C 1
ATOM 1254 O O . GLU A 1 155 ? 8.362 4.288 6.879 1.00 94.88 155 GLU A O 1
ATOM 1259 N N . PHE A 1 156 ? 6.554 5.575 7.198 1.00 92.94 156 PHE A N 1
ATOM 1260 C CA . PHE A 1 156 ? 6.505 6.138 5.850 1.00 92.94 156 PHE A CA 1
ATOM 1261 C C . PHE A 1 156 ? 7.799 6.854 5.475 1.00 92.94 156 PHE A C 1
ATOM 1263 O O . PHE A 1 156 ? 8.403 6.553 4.444 1.00 92.94 156 PHE A O 1
ATOM 1270 N N . THR A 1 157 ? 8.269 7.754 6.336 1.00 92.88 157 THR A N 1
ATOM 1271 C CA . THR A 1 157 ? 9.489 8.531 6.100 1.00 92.88 157 THR A CA 1
ATOM 1272 C C . THR A 1 157 ? 10.718 7.626 6.043 1.00 92.88 157 THR A C 1
ATOM 1274 O O . THR A 1 157 ? 11.522 7.742 5.116 1.00 92.88 157 THR A O 1
ATOM 1277 N N . ARG A 1 158 ? 10.844 6.675 6.978 1.00 94.62 158 ARG A N 1
ATOM 1278 C CA . ARG A 1 158 ? 11.918 5.670 7.000 1.00 94.62 158 ARG A CA 1
ATOM 1279 C C . ARG A 1 158 ? 11.959 4.890 5.686 1.00 94.62 158 ARG A C 1
ATOM 1281 O O . ARG A 1 158 ? 12.990 4.825 5.016 1.00 94.62 158 ARG A O 1
ATOM 1288 N N . LYS A 1 159 ? 10.810 4.360 5.266 1.00 91.00 159 LYS A N 1
ATOM 1289 C CA . LYS A 1 159 ? 10.663 3.595 4.026 1.00 91.00 159 LYS A CA 1
ATOM 1290 C C . LYS A 1 159 ? 10.940 4.428 2.767 1.00 91.00 159 LYS A C 1
ATOM 1292 O O . LYS A 1 159 ? 11.481 3.876 1.804 1.00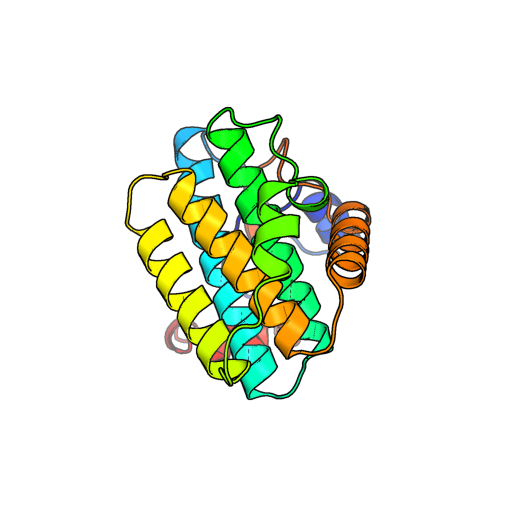 91.00 159 LYS A O 1
ATOM 1297 N N . GLN A 1 160 ? 10.608 5.720 2.759 1.00 88.75 160 GLN A N 1
ATOM 1298 C CA . GLN A 1 160 ? 10.977 6.631 1.672 1.00 88.75 160 GLN A CA 1
ATOM 1299 C C . GLN A 1 160 ? 12.484 6.896 1.613 1.00 88.75 160 GLN A C 1
ATOM 1301 O O . GLN A 1 160 ? 13.062 6.922 0.528 1.00 88.75 160 GLN A O 1
ATOM 1306 N N . GLN A 1 161 ? 13.138 7.071 2.760 1.00 90.19 161 GLN A N 1
ATOM 1307 C CA . GLN A 1 161 ? 14.586 7.276 2.820 1.00 90.19 161 GLN A CA 1
ATOM 1308 C C . GLN A 1 161 ? 15.348 6.041 2.329 1.00 90.19 161 GLN A C 1
ATOM 1310 O O . GLN A 1 161 ? 16.278 6.171 1.533 1.00 90.19 161 GLN A O 1
ATOM 1315 N N . GLU A 1 162 ? 14.922 4.852 2.749 1.00 88.12 162 GLU A N 1
ATOM 1316 C CA . GLU A 1 162 ? 15.548 3.592 2.349 1.00 88.12 162 GLU A CA 1
ATOM 1317 C C . GLU A 1 162 ? 15.275 3.270 0.880 1.00 88.12 162 GLU A C 1
ATOM 1319 O O . GLU A 1 162 ? 16.198 3.135 0.083 1.00 88.12 162 GLU A O 1
ATOM 1324 N N . LYS A 1 163 ? 13.998 3.166 0.499 1.00 82.81 163 LYS A N 1
ATOM 1325 C CA . LYS A 1 163 ? 13.597 2.580 -0.787 1.00 82.81 163 LYS A CA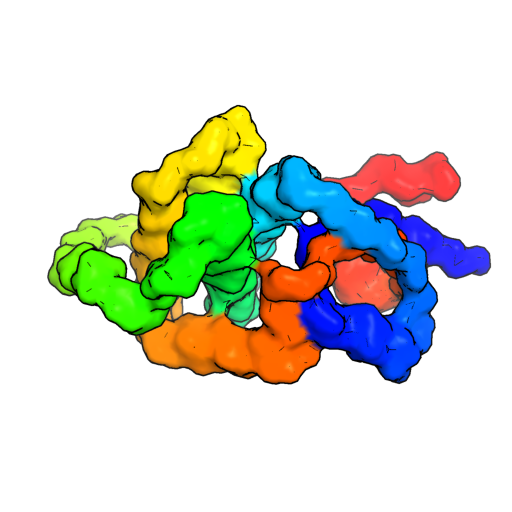 1
ATOM 1326 C C . LYS A 1 163 ? 13.272 3.629 -1.859 1.00 82.81 163 LYS A C 1
ATOM 1328 O O . LYS A 1 163 ? 13.174 3.275 -3.032 1.00 82.81 163 LYS A O 1
ATOM 1333 N N . GLY A 1 164 ? 13.149 4.905 -1.500 1.00 84.88 164 GLY A N 1
ATOM 1334 C CA . GLY A 1 164 ? 12.745 5.993 -2.396 1.00 84.88 164 GLY A CA 1
ATOM 1335 C C . GLY A 1 164 ? 11.233 6.220 -2.424 1.00 84.88 164 GLY A C 1
ATOM 1336 O O . GLY A 1 164 ? 10.490 5.696 -1.599 1.00 84.88 164 GLY A O 1
ATOM 1337 N N . THR A 1 165 ? 10.768 6.997 -3.395 1.00 78.94 165 THR A N 1
ATOM 1338 C CA . THR A 1 165 ? 9.345 7.275 -3.636 1.00 78.94 165 THR A CA 1
ATOM 1339 C C . THR A 1 165 ? 8.871 6.573 -4.912 1.00 78.94 165 THR A C 1
ATOM 1341 O O . THR A 1 165 ? 9.650 5.908 -5.595 1.00 78.94 165 THR A O 1
ATOM 1344 N N . PHE A 1 166 ? 7.582 6.687 -5.230 1.00 73.50 166 PHE A N 1
ATOM 1345 C CA . PHE A 1 166 ? 6.997 6.219 -6.492 1.00 73.50 166 PHE A CA 1
ATOM 1346 C C . PHE A 1 166 ? 6.833 7.389 -7.481 1.00 73.50 166 PHE A C 1
ATOM 1348 O O . PHE A 1 166 ? 5.738 7.617 -7.994 1.00 73.50 166 PHE A O 1
ATOM 1355 N N . HIS A 1 167 ? 7.878 8.202 -7.672 1.00 63.91 167 HIS A N 1
ATOM 1356 C CA . HIS A 1 167 ? 7.759 9.493 -8.361 1.00 63.91 167 HIS A CA 1
ATOM 1357 C C . HIS A 1 167 ? 8.277 9.447 -9.799 1.00 63.91 167 HIS A C 1
ATOM 1359 O O . HIS A 1 167 ? 7.645 9.985 -10.707 1.00 63.91 167 HIS A O 1
ATOM 1365 N N . THR A 1 168 ? 9.414 8.788 -10.027 1.00 52.59 168 THR A N 1
ATOM 1366 C CA . THR A 1 168 ? 10.107 8.859 -11.321 1.00 52.59 168 THR A CA 1
ATOM 1367 C C . THR A 1 168 ? 10.098 7.539 -12.085 1.00 52.59 168 THR A C 1
ATOM 1369 O O . THR A 1 168 ? 9.983 7.554 -13.315 1.00 52.59 168 THR A O 1
ATOM 1372 N N . TRP A 1 169 ? 10.100 6.402 -11.385 1.00 50.19 169 TRP A N 1
ATOM 1373 C CA . TRP A 1 169 ? 10.197 5.083 -11.996 1.00 50.19 169 TRP A CA 1
ATOM 1374 C C . TRP A 1 169 ? 9.078 4.179 -11.508 1.00 50.19 169 TRP A C 1
ATOM 1376 O O . TRP A 1 169 ? 8.962 3.838 -10.337 1.00 50.19 169 TRP A O 1
ATOM 1386 N N . THR A 1 170 ? 8.255 3.733 -12.444 1.00 53.31 170 THR A N 1
ATOM 1387 C CA . THR A 1 170 ? 7.429 2.557 -12.229 1.00 53.31 170 THR A CA 1
ATOM 1388 C C . THR A 1 170 ? 8.014 1.476 -13.114 1.00 53.31 170 THR A C 1
ATOM 1390 O O . THR A 1 170 ? 7.868 1.567 -14.326 1.00 53.31 170 THR A O 1
ATOM 1393 N N . CYS A 1 171 ? 8.726 0.503 -12.555 1.00 53.03 171 CYS A N 1
ATOM 1394 C CA . CYS A 1 171 ? 9.336 -0.566 -13.346 1.00 53.03 171 CYS A CA 1
ATOM 1395 C C . CYS A 1 171 ? 8.639 -1.893 -13.063 1.00 53.03 171 CYS A C 1
ATOM 1397 O O . CYS A 1 171 ? 8.465 -2.191 -11.892 1.00 53.03 171 CYS A O 1
ATOM 1399 N N . LEU A 1 172 ? 8.346 -2.733 -14.062 1.00 56.03 172 LEU A N 1
ATOM 1400 C CA . LEU A 1 172 ? 8.236 -4.173 -13.799 1.00 56.03 172 LEU A CA 1
ATOM 1401 C C . LEU A 1 172 ? 9.609 -4.671 -13.374 1.00 56.03 172 LEU A C 1
ATOM 1403 O O . LEU A 1 172 ? 10.565 -4.456 -14.116 1.00 56.03 172 LEU A O 1
ATOM 1407 N N . SER A 1 173 ? 9.712 -5.337 -12.229 1.00 58.03 173 SER A N 1
ATOM 1408 C CA . SER A 1 173 ? 10.958 -5.963 -11.798 1.00 58.03 173 SER A CA 1
ATOM 1409 C C . SER A 1 173 ? 10.877 -7.476 -11.972 1.00 58.03 173 SER A C 1
ATOM 1411 O O . SER A 1 173 ? 10.250 -8.171 -11.175 1.00 58.03 173 SER A O 1
ATOM 1413 N N . GLN A 1 174 ? 11.561 -8.013 -12.973 1.00 63.81 174 GLN A N 1
ATOM 1414 C CA . GLN A 1 174 ? 11.943 -9.423 -12.934 1.00 63.81 174 GLN A CA 1
ATOM 1415 C C . GLN A 1 174 ? 13.174 -9.498 -12.046 1.00 63.81 174 GLN A C 1
ATOM 1417 O O . GLN A 1 174 ? 14.148 -8.824 -12.356 1.00 63.81 174 GLN A O 1
ATOM 1422 N N . ILE A 1 175 ? 13.140 -10.240 -10.944 1.00 63.66 175 ILE A N 1
ATOM 1423 C CA . ILE A 1 175 ? 14.291 -10.360 -10.041 1.00 63.66 175 ILE A CA 1
ATOM 1424 C C . ILE A 1 175 ? 14.697 -11.819 -9.921 1.00 63.66 175 ILE A C 1
ATOM 1426 O O . ILE A 1 175 ? 13.879 -12.725 -10.029 1.00 63.66 175 ILE A O 1
ATOM 1430 N N . THR A 1 176 ? 15.974 -12.065 -9.690 1.00 64.81 176 THR A N 1
ATOM 1431 C CA . THR A 1 176 ? 16.464 -13.407 -9.389 1.00 64.81 176 THR A CA 1
ATOM 1432 C C . THR A 1 176 ? 16.814 -13.461 -7.913 1.00 64.81 176 THR A C 1
ATOM 1434 O O . THR A 1 176 ? 17.716 -12.754 -7.470 1.00 64.81 176 THR A O 1
ATOM 1437 N N . LEU A 1 177 ? 16.076 -14.267 -7.146 1.00 66.38 177 LEU A N 1
ATOM 1438 C CA . LEU A 1 177 ? 16.282 -14.437 -5.706 1.00 66.38 177 LEU A CA 1
ATOM 1439 C C . LEU A 1 177 ? 16.817 -15.846 -5.392 1.00 66.38 177 LEU A C 1
ATOM 1441 O O . LEU A 1 177 ? 16.429 -16.801 -6.071 1.00 66.38 177 LEU A O 1
ATOM 1445 N N . PRO A 1 178 ? 17.670 -16.004 -4.361 1.00 67.69 178 PRO A N 1
ATOM 1446 C CA . PRO A 1 178 ? 17.990 -17.315 -3.791 1.00 67.69 178 PRO A CA 1
ATOM 1447 C C . PRO A 1 178 ? 16.736 -18.025 -3.249 1.00 67.69 178 PRO A C 1
ATOM 1449 O O . PRO A 1 178 ? 15.781 -17.363 -2.837 1.00 67.69 178 PRO A O 1
ATOM 1452 N N . GLN A 1 179 ? 16.730 -19.363 -3.219 1.00 69.88 179 GLN A N 1
ATOM 1453 C CA . GLN A 1 179 ? 15.569 -20.153 -2.763 1.00 69.88 179 GLN A CA 1
ATOM 1454 C C . GLN A 1 179 ? 15.283 -19.958 -1.271 1.00 69.88 179 GLN A C 1
ATOM 1456 O O . GLN A 1 179 ? 14.144 -20.023 -0.824 1.00 69.88 179 GLN A O 1
ATOM 1461 N N . GLU A 1 180 ? 16.327 -19.686 -0.506 1.00 71.44 180 GLU A N 1
ATOM 1462 C CA . GLU A 1 180 ? 16.284 -19.390 0.915 1.00 71.44 180 GLU A CA 1
ATOM 1463 C C . GLU A 1 180 ? 15.787 -17.968 1.223 1.00 71.44 180 GLU A C 1
ATOM 1465 O O . GLU A 1 180 ? 15.590 -17.624 2.388 1.00 71.44 180 GLU A O 1
ATOM 1470 N N . HIS A 1 181 ? 15.577 -17.118 0.210 1.00 69.19 181 HIS A N 1
ATOM 1471 C CA . HIS A 1 181 ? 15.159 -15.740 0.437 1.00 69.19 181 HIS A CA 1
ATOM 1472 C C . HIS A 1 181 ? 13.714 -15.692 0.980 1.00 69.19 181 HIS A C 1
ATOM 1474 O O . HIS A 1 181 ? 12.810 -16.206 0.317 1.00 69.19 181 HIS A O 1
ATOM 1480 N N . PRO A 1 182 ? 13.430 -15.000 2.105 1.00 65.62 182 PRO A N 1
ATOM 1481 C CA . PRO A 1 182 ? 12.098 -14.989 2.724 1.00 65.62 182 PRO A CA 1
ATOM 1482 C C . PRO A 1 182 ? 10.963 -14.625 1.757 1.00 65.62 182 PRO A C 1
ATOM 1484 O O . PRO A 1 182 ? 9.943 -15.299 1.712 1.00 65.62 182 PRO A O 1
ATOM 1487 N N . LYS A 1 183 ? 11.176 -13.628 0.884 1.00 64.44 183 LYS A N 1
ATOM 1488 C CA . LYS A 1 183 ? 10.189 -13.255 -0.152 1.00 64.44 183 LYS A CA 1
ATOM 1489 C C . LYS A 1 183 ? 9.890 -14.362 -1.167 1.00 64.44 183 LYS A C 1
ATOM 1491 O O . LYS A 1 183 ? 8.769 -14.430 -1.659 1.00 64.44 183 LYS A O 1
ATOM 1496 N N . PHE A 1 184 ? 10.877 -15.191 -1.507 1.00 67.25 184 PHE A N 1
ATOM 1497 C CA . PHE A 1 184 ? 10.660 -16.331 -2.396 1.00 67.25 184 PHE A CA 1
ATOM 1498 C C . PHE A 1 184 ? 9.790 -17.385 -1.696 1.00 67.25 184 PHE A C 1
ATOM 1500 O O . PHE A 1 184 ? 8.823 -17.870 -2.283 1.00 67.25 184 PHE A O 1
ATOM 1507 N N . LEU A 1 185 ? 10.070 -17.665 -0.420 1.00 68.44 185 LEU A N 1
ATOM 1508 C CA . LEU A 1 185 ? 9.287 -18.593 0.401 1.00 68.44 185 LEU A CA 1
ATOM 1509 C C . LEU A 1 185 ? 7.832 -18.128 0.571 1.00 68.44 185 LEU A C 1
ATOM 1511 O O . LEU A 1 185 ? 6.913 -18.896 0.301 1.00 68.44 185 LEU A O 1
ATOM 1515 N N . SER A 1 186 ? 7.600 -16.860 0.922 1.00 68.88 186 SER A N 1
ATOM 1516 C CA . SER A 1 186 ? 6.237 -16.321 1.050 1.00 68.88 186 SER A CA 1
ATOM 1517 C C . SER A 1 186 ? 5.471 -16.379 -0.273 1.00 68.88 186 SER A C 1
ATOM 1519 O O . SER A 1 186 ? 4.298 -16.737 -0.308 1.00 68.88 186 SER A O 1
ATOM 1521 N N . TYR A 1 187 ? 6.118 -16.065 -1.398 1.00 66.19 187 TYR A N 1
ATOM 1522 C CA . TYR A 1 187 ? 5.431 -16.092 -2.686 1.00 66.19 187 TYR A CA 1
ATOM 1523 C C . TYR A 1 187 ? 5.114 -17.511 -3.170 1.00 66.19 187 TYR A C 1
ATOM 1525 O O . TYR A 1 187 ? 4.026 -17.738 -3.687 1.00 66.19 187 TYR A O 1
ATOM 1533 N N . THR A 1 188 ? 6.024 -18.472 -2.999 1.00 65.38 188 THR A N 1
ATOM 1534 C CA . THR A 1 188 ? 5.763 -19.883 -3.352 1.00 65.38 188 THR A CA 1
ATOM 1535 C C . THR A 1 188 ? 4.630 -20.477 -2.516 1.00 65.38 188 THR A C 1
ATOM 1537 O O . THR A 1 188 ? 3.810 -21.219 -3.049 1.00 65.38 188 THR A O 1
ATOM 1540 N N . GLN A 1 189 ? 4.497 -20.072 -1.249 1.00 67.69 189 GLN A N 1
ATOM 1541 C CA . GLN A 1 189 ? 3.340 -20.418 -0.415 1.00 67.69 189 GLN A CA 1
ATOM 1542 C C . GLN A 1 189 ? 2.028 -19.820 -0.945 1.00 67.69 189 GLN A C 1
ATOM 1544 O O . GLN A 1 189 ? 1.011 -20.512 -0.973 1.00 67.69 189 GLN A O 1
ATOM 1549 N N . ARG A 1 190 ? 2.042 -18.559 -1.405 1.00 63.56 190 ARG A N 1
ATOM 1550 C CA . ARG A 1 190 ? 0.859 -17.901 -1.996 1.00 63.56 190 ARG A CA 1
ATOM 1551 C C . ARG A 1 190 ? 0.492 -18.451 -3.382 1.00 63.56 190 ARG A C 1
ATOM 1553 O O . ARG A 1 190 ? -0.681 -18.441 -3.745 1.00 63.56 190 ARG A O 1
ATOM 1560 N N . TYR A 1 191 ? 1.472 -18.929 -4.154 1.00 57.97 191 TYR A N 1
ATOM 1561 C CA . TYR A 1 191 ? 1.308 -19.379 -5.544 1.00 57.97 191 TYR A CA 1
ATOM 1562 C C . TYR A 1 191 ? 1.978 -20.748 -5.801 1.00 57.97 191 TYR A C 1
ATOM 1564 O O . TYR A 1 191 ? 2.930 -20.838 -6.584 1.00 57.97 191 TYR A O 1
ATOM 1572 N N . PRO A 1 192 ? 1.475 -21.840 -5.195 1.00 52.69 192 PRO A N 1
ATOM 1573 C CA . PRO A 1 192 ? 2.141 -23.149 -5.195 1.00 52.69 192 PRO A CA 1
ATOM 1574 C C .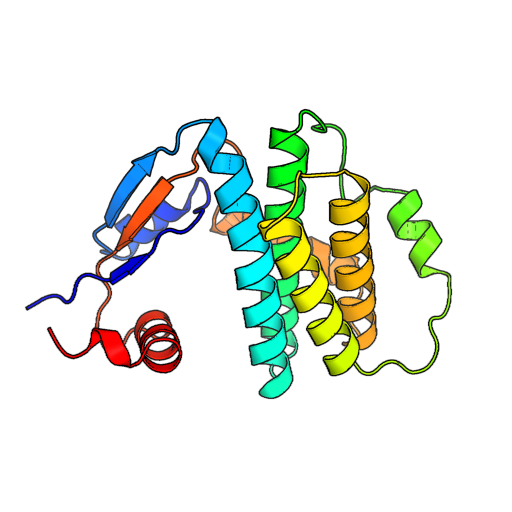 PRO A 1 192 ? 2.253 -23.816 -6.579 1.00 52.69 192 PRO A C 1
ATOM 1576 O O . PRO A 1 192 ? 3.042 -24.738 -6.765 1.00 52.69 192 PRO A O 1
ATOM 1579 N N . THR A 1 193 ? 1.501 -23.361 -7.585 1.00 51.84 193 THR A N 1
ATOM 1580 C CA . THR A 1 193 ? 1.503 -23.949 -8.938 1.00 51.84 193 THR A CA 1
ATOM 1581 C C . THR A 1 193 ? 2.722 -23.582 -9.790 1.00 51.84 193 THR A C 1
ATOM 1583 O O . THR A 1 193 ? 2.920 -24.183 -10.843 1.00 51.84 193 THR A O 1
ATOM 1586 N N . LEU A 1 194 ? 3.557 -22.626 -9.365 1.00 47.06 194 LEU A N 1
ATOM 1587 C CA . LEU A 1 194 ? 4.717 -22.164 -10.144 1.00 47.06 194 LEU A CA 1
ATOM 1588 C C . LEU A 1 194 ? 5.968 -23.049 -10.007 1.00 47.06 194 LEU A C 1
ATOM 1590 O O . LEU A 1 194 ? 6.915 -22.874 -10.768 1.00 47.06 194 LEU A O 1
ATOM 1594 N N . ASP A 1 195 ? 5.980 -24.017 -9.088 1.00 41.47 195 ASP A N 1
ATOM 1595 C CA . ASP A 1 195 ? 7.126 -24.917 -8.878 1.00 41.47 195 ASP A CA 1
ATOM 1596 C C . ASP A 1 195 ? 7.164 -26.139 -9.819 1.00 41.47 195 ASP A C 1
ATOM 1598 O O . ASP A 1 195 ? 8.055 -26.978 -9.689 1.00 41.47 195 ASP A O 1
ATOM 1602 N N . THR A 1 196 ? 6.239 -26.243 -10.781 1.00 36.38 196 THR A N 1
ATOM 1603 C CA . THR A 1 196 ? 6.102 -27.419 -11.669 1.00 36.38 196 THR A CA 1
ATOM 1604 C C . THR A 1 196 ? 6.682 -27.261 -13.081 1.00 36.38 196 THR A C 1
ATOM 1606 O O . THR A 1 196 ? 6.436 -28.127 -13.921 1.00 36.38 196 THR A O 1
ATOM 1609 N N . VAL A 1 197 ? 7.480 -26.219 -13.354 1.00 36.78 197 VAL A N 1
ATOM 1610 C CA . VAL A 1 197 ? 8.169 -26.040 -14.652 1.00 36.78 197 VAL A CA 1
ATOM 1611 C C . VAL A 1 197 ? 9.681 -25.985 -14.486 1.00 36.78 197 VAL A C 1
ATOM 1613 O O . VAL A 1 197 ? 10.157 -25.191 -13.641 1.00 36.78 197 VAL A O 1
#

Mean predicted aligned error: 8.43 Å

pLDDT: mean 79.62, std 14.6, range [36.38, 97.44]

Foldseek 3Di:
DFDWAFDQAFFAPCQVVVCVVVVKDKDWAFDDLVVLLLRLLVQLLVLLVVLLVCVVVVNLVVSLLSLLSNLQSLQLNCVSVVNVVDDLLPDPVLVVVVVDDDPDDALNNLSVVLNVLSVVCSVDDDDPVSSVVNSNSSQVSCVNSVHHVVVSVVSNVVCCVVRNGSDPGGIRITIGDDCPDVVNVVVCVVPVVPVPD

Organism: NCBI:txid1082868

Solvent-accessible surface area (backbone atoms only — not comparable to full-atom values): 10835 Å² total; per-residue (Å²): 132,90,56,77,44,81,42,90,40,70,43,34,60,34,43,64,60,53,31,52,76,70,71,36,54,63,53,70,46,77,54,54,78,82,50,46,54,58,36,25,29,48,42,26,27,51,24,30,46,50,20,40,52,27,50,76,70,70,34,61,69,60,19,49,52,26,49,25,49,24,52,52,26,45,49,36,40,36,40,76,68,74,40,70,85,67,46,78,94,76,33,64,68,61,57,60,60,65,75,56,85,75,76,97,70,52,51,66,59,42,31,53,48,39,30,53,53,26,50,52,50,54,76,45,81,91,47,71,69,59,52,48,48,50,52,52,40,48,50,55,31,40,46,62,72,74,44,52,72,67,55,42,50,50,50,37,52,53,48,34,70,69,34,32,49,68,80,85,40,43,26,35,40,34,36,43,56,60,82,86,36,68,71,50,48,57,46,43,70,77,44,67,78,70,80,78,119